Protein AF-A0A9J5YPT5-F1 (afdb_monomer_lite)

Structure (mmCIF, N/CA/C/O backbone):
data_AF-A0A9J5YPT5-F1
#
_entry.id   AF-A0A9J5YPT5-F1
#
loop_
_atom_site.group_PDB
_atom_site.id
_atom_site.type_symbol
_atom_site.label_atom_id
_atom_site.label_alt_id
_atom_site.label_comp_id
_atom_site.label_asym_id
_atom_site.label_entity_id
_atom_site.label_seq_id
_atom_site.pdbx_PDB_ins_code
_atom_site.Cartn_x
_atom_site.Cartn_y
_atom_site.Cartn_z
_atom_site.occupancy
_atom_site.B_iso_or_equiv
_atom_site.auth_seq_id
_atom_site.auth_comp_id
_atom_site.auth_asym_id
_atom_site.auth_atom_id
_atom_site.pdbx_PDB_model_num
ATOM 1 N N . MET A 1 1 ? 37.598 -25.833 15.823 1.00 46.09 1 MET A N 1
ATOM 2 C CA . MET A 1 1 ? 36.493 -25.562 14.871 1.00 46.09 1 MET A CA 1
ATOM 3 C C . MET A 1 1 ? 36.563 -24.100 14.456 1.00 46.09 1 MET A C 1
ATOM 5 O O . MET A 1 1 ? 35.708 -23.293 14.786 1.00 46.09 1 MET A O 1
ATOM 9 N N . SER A 1 2 ? 37.663 -23.775 13.790 1.00 37.16 2 SER A N 1
ATOM 10 C CA . SER A 1 2 ? 38.078 -22.453 13.338 1.00 37.16 2 SER A CA 1
ATOM 11 C C . SER A 1 2 ? 39.085 -22.732 12.228 1.00 37.16 2 SER A C 1
ATOM 13 O O . SER A 1 2 ? 39.987 -23.523 12.481 1.00 37.16 2 SER A O 1
ATOM 15 N N . GLU A 1 3 ? 38.866 -22.139 11.050 1.00 35.81 3 GLU A N 1
ATOM 16 C CA . GLU A 1 3 ? 39.716 -22.096 9.834 1.00 35.81 3 GLU A CA 1
ATOM 17 C C . GLU A 1 3 ? 38.976 -22.502 8.548 1.00 35.81 3 GLU A C 1
ATOM 19 O O . GLU A 1 3 ? 39.290 -23.494 7.903 1.00 35.81 3 GLU A O 1
ATOM 24 N N . ALA A 1 4 ? 38.000 -21.685 8.135 1.00 39.72 4 ALA A N 1
ATOM 25 C CA . ALA A 1 4 ? 37.526 -21.683 6.743 1.00 39.72 4 ALA A CA 1
ATOM 26 C C . ALA A 1 4 ? 37.058 -20.301 6.231 1.00 39.72 4 ALA A C 1
ATOM 28 O O . ALA A 1 4 ? 36.388 -20.229 5.208 1.00 39.72 4 ALA A O 1
ATOM 29 N N . ILE A 1 5 ? 37.386 -19.190 6.911 1.00 41.16 5 ILE A N 1
ATOM 30 C CA . ILE A 1 5 ? 36.904 -17.840 6.525 1.00 41.16 5 ILE A CA 1
ATOM 31 C C . ILE A 1 5 ? 38.032 -16.878 6.094 1.00 41.16 5 ILE A C 1
ATOM 33 O O . ILE A 1 5 ? 37.768 -15.812 5.548 1.00 41.16 5 ILE A O 1
ATOM 37 N N . ILE A 1 6 ? 39.307 -17.263 6.184 1.00 38.28 6 ILE A N 1
ATOM 38 C CA . ILE A 1 6 ? 40.419 -16.405 5.734 1.00 38.28 6 ILE A CA 1
ATOM 39 C C . ILE A 1 6 ? 40.911 -16.867 4.353 1.00 38.28 6 ILE A C 1
ATOM 41 O O . ILE A 1 6 ? 41.981 -17.449 4.228 1.00 38.28 6 ILE A O 1
ATOM 45 N N . SER A 1 7 ? 40.111 -16.655 3.301 1.00 36.53 7 SER A N 1
ATOM 46 C CA . SER A 1 7 ? 40.628 -16.694 1.915 1.00 36.53 7 SER A CA 1
ATOM 47 C C . SER A 1 7 ? 39.748 -16.003 0.860 1.00 36.53 7 SER A C 1
ATOM 49 O O . SER A 1 7 ? 39.709 -16.415 -0.294 1.00 36.53 7 SER A O 1
ATOM 51 N N . VAL A 1 8 ? 39.027 -14.935 1.224 1.00 41.75 8 VAL A N 1
ATOM 52 C CA . VAL A 1 8 ? 38.316 -14.086 0.233 1.00 41.75 8 VAL A CA 1
ATOM 53 C C . VAL A 1 8 ? 38.606 -12.584 0.415 1.00 41.75 8 VAL A C 1
ATOM 55 O O . VAL A 1 8 ? 38.275 -11.772 -0.440 1.00 41.75 8 VAL A O 1
ATOM 58 N N . ALA A 1 9 ? 39.319 -12.180 1.470 1.00 36.31 9 ALA A N 1
ATOM 59 C CA . ALA A 1 9 ? 39.506 -10.767 1.817 1.00 36.31 9 ALA A CA 1
ATOM 60 C C . ALA A 1 9 ? 40.836 -10.131 1.346 1.00 36.31 9 ALA A C 1
ATOM 62 O O . ALA A 1 9 ? 41.298 -9.172 1.956 1.00 36.31 9 ALA A O 1
ATOM 63 N N . GLN A 1 10 ? 41.465 -10.619 0.269 1.00 39.41 10 GLN A N 1
ATOM 64 C CA . GLN A 1 10 ? 42.745 -10.068 -0.221 1.00 39.41 10 GLN A CA 1
ATOM 65 C C . GLN A 1 10 ? 42.822 -9.850 -1.746 1.00 39.41 10 GLN A C 1
ATOM 67 O O . GLN A 1 10 ? 43.866 -10.073 -2.346 1.00 39.41 10 GLN A O 1
ATOM 72 N N . ILE A 1 11 ? 41.748 -9.373 -2.399 1.00 38.47 11 ILE A N 1
ATOM 73 C CA . ILE A 1 11 ? 41.816 -8.914 -3.814 1.00 38.47 11 ILE A CA 1
ATOM 74 C C . ILE A 1 11 ? 41.104 -7.561 -4.049 1.00 38.47 11 ILE A C 1
ATOM 76 O O . ILE A 1 11 ? 40.702 -7.244 -5.158 1.00 38.47 11 ILE A O 1
ATOM 80 N N . PHE A 1 12 ? 40.975 -6.689 -3.045 1.00 40.19 12 PHE A N 1
ATOM 81 C CA . PHE A 1 12 ? 40.569 -5.294 -3.302 1.00 40.19 12 PHE A CA 1
ATOM 82 C C . PHE A 1 12 ? 41.349 -4.309 -2.440 1.00 40.19 12 PHE A C 1
ATOM 84 O O . PHE A 1 12 ? 40.815 -3.712 -1.513 1.00 40.19 12 PHE A O 1
ATOM 91 N N . SER A 1 13 ? 42.633 -4.135 -2.746 1.00 37.53 13 SER A N 1
ATOM 92 C CA . SER A 1 13 ? 43.376 -2.912 -2.410 1.00 37.53 13 SER A CA 1
ATOM 93 C C . SER A 1 13 ? 44.669 -2.839 -3.221 1.00 37.53 13 SER A C 1
ATOM 95 O O . SER A 1 13 ? 45.730 -3.189 -2.720 1.00 37.53 13 SER A O 1
ATOM 97 N N . ASN A 1 14 ? 44.593 -2.384 -4.476 1.00 32.59 14 ASN A N 1
ATOM 98 C CA . ASN A 1 14 ? 45.660 -1.553 -5.049 1.00 32.59 14 ASN A CA 1
ATOM 99 C C . ASN A 1 14 ? 45.161 -0.770 -6.291 1.00 32.59 14 ASN A C 1
ATOM 101 O O . ASN A 1 14 ? 44.692 -1.404 -7.239 1.00 32.59 14 ASN A O 1
ATOM 105 N N . PRO A 1 15 ? 45.243 0.578 -6.322 1.00 44.38 15 PRO A N 1
ATOM 106 C CA . PRO A 1 15 ? 44.651 1.422 -7.356 1.00 44.38 15 PRO A CA 1
ATOM 107 C C . PRO A 1 15 ? 45.688 1.876 -8.398 1.00 44.38 15 PRO A C 1
ATOM 109 O O . PRO A 1 15 ? 46.059 3.047 -8.445 1.00 44.38 15 PRO A O 1
ATOM 112 N N . GLN A 1 16 ? 46.149 0.958 -9.251 1.00 39.72 16 GLN A N 1
ATOM 113 C CA . GLN A 1 16 ? 46.939 1.271 -10.454 1.00 39.72 16 GLN A CA 1
ATOM 114 C C . GLN A 1 16 ? 46.685 0.211 -11.543 1.00 39.72 16 GLN A C 1
ATOM 116 O O . GLN A 1 16 ? 47.410 -0.772 -11.650 1.00 39.72 16 GLN A O 1
ATOM 121 N N . SER A 1 17 ? 45.620 0.369 -12.330 1.00 34.97 17 SER A N 1
ATOM 122 C CA . SER A 1 17 ? 45.511 -0.181 -13.698 1.00 34.97 17 SER A CA 1
ATOM 123 C C . SER A 1 17 ? 44.254 0.355 -14.383 1.00 34.97 17 SER A C 1
ATOM 125 O O . SER A 1 17 ? 43.275 -0.335 -14.656 1.00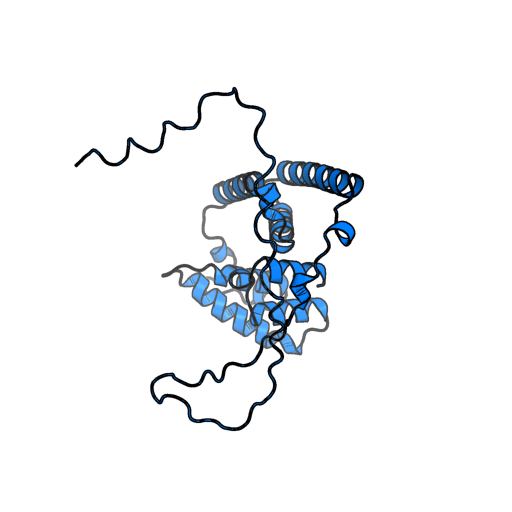 34.97 17 SER A O 1
ATOM 127 N N . THR A 1 18 ? 44.300 1.643 -14.704 1.00 44.84 18 THR A N 1
ATOM 128 C CA . THR A 1 18 ? 43.635 2.132 -15.910 1.00 44.84 18 THR A CA 1
ATOM 129 C C . THR A 1 18 ? 44.273 1.405 -17.098 1.00 44.84 18 THR A C 1
ATOM 131 O O . THR A 1 18 ? 45.493 1.276 -17.141 1.00 44.84 18 THR A O 1
ATOM 134 N N . ILE A 1 19 ? 43.453 1.005 -18.076 1.00 43.88 19 ILE A N 1
ATOM 135 C CA . ILE A 1 19 ? 43.814 0.328 -19.338 1.00 43.88 19 ILE A CA 1
ATOM 136 C C . ILE A 1 19 ? 43.903 -1.205 -19.213 1.00 43.88 19 ILE A C 1
ATOM 138 O O . ILE A 1 19 ? 44.936 -1.758 -18.875 1.00 43.88 19 ILE A O 1
ATOM 142 N N . ILE A 1 20 ? 42.802 -1.892 -19.539 1.00 36.25 20 ILE A N 1
ATOM 143 C CA . ILE A 1 20 ? 42.663 -2.920 -20.598 1.00 36.25 20 ILE A CA 1
ATOM 144 C C . ILE A 1 20 ? 41.212 -3.422 -20.505 1.00 36.25 20 ILE A C 1
ATOM 146 O O . ILE A 1 20 ? 40.870 -4.383 -19.831 1.00 36.25 20 ILE A O 1
ATOM 150 N N . GLY A 1 21 ? 40.322 -2.685 -21.164 1.00 34.00 21 GLY A N 1
ATOM 151 C CA . GLY A 1 21 ? 38.897 -2.996 -21.278 1.00 34.00 21 GLY A CA 1
ATOM 152 C C . GLY A 1 21 ? 38.425 -2.778 -22.708 1.00 34.00 21 GLY A C 1
ATOM 153 O O . GLY A 1 21 ? 37.413 -2.130 -22.947 1.00 34.00 21 GLY A O 1
ATOM 154 N N . ARG A 1 22 ? 39.210 -3.230 -23.690 1.00 37.31 22 ARG A N 1
ATOM 155 C CA . ARG A 1 22 ? 38.781 -3.327 -25.087 1.00 37.31 22 ARG A CA 1
ATOM 156 C C . ARG A 1 22 ? 39.388 -4.578 -25.705 1.00 37.31 22 ARG A C 1
ATOM 158 O O . ARG A 1 22 ? 40.596 -4.760 -25.650 1.00 37.31 22 ARG A O 1
ATOM 165 N N . ARG A 1 23 ? 38.522 -5.318 -26.402 1.00 35.28 23 ARG A N 1
ATOM 166 C CA . ARG A 1 23 ? 38.795 -6.427 -27.331 1.00 35.28 23 ARG A CA 1
ATOM 167 C C . ARG A 1 23 ? 38.982 -7.802 -26.693 1.00 35.28 23 ARG A C 1
ATOM 169 O O . ARG A 1 23 ? 40.100 -8.255 -26.555 1.00 35.28 23 ARG A O 1
ATOM 176 N N . TYR A 1 24 ? 37.864 -8.502 -26.509 1.00 31.05 24 TYR A N 1
ATOM 177 C CA . TYR A 1 24 ? 37.676 -9.833 -27.104 1.00 31.05 24 TYR A CA 1
ATOM 178 C C . TYR A 1 24 ? 36.205 -10.004 -27.518 1.00 31.05 24 TYR A C 1
ATOM 180 O O . TYR A 1 24 ? 35.423 -10.687 -26.876 1.00 31.05 24 TYR A O 1
ATOM 188 N N . TYR A 1 25 ? 35.831 -9.347 -28.619 1.00 35.94 25 TYR A N 1
ATOM 189 C CA . TYR A 1 25 ? 34.677 -9.726 -29.445 1.00 35.94 25 TYR A CA 1
ATOM 190 C C . TYR A 1 25 ? 35.120 -9.757 -30.909 1.00 35.94 25 TYR A C 1
ATOM 192 O O . TYR A 1 25 ? 34.636 -8.995 -31.740 1.00 35.94 25 TYR A O 1
ATOM 200 N N . GLN A 1 26 ? 36.107 -10.593 -31.226 1.00 42.25 26 GLN A N 1
ATOM 201 C CA . GLN A 1 26 ? 36.477 -10.895 -32.610 1.00 42.25 26 GLN A CA 1
ATOM 202 C C . GLN A 1 26 ? 36.923 -12.353 -32.732 1.00 42.25 26 GLN A C 1
ATOM 204 O O . GLN A 1 26 ? 38.092 -12.624 -32.960 1.00 42.25 26 GLN A O 1
ATOM 209 N N . SER A 1 27 ? 35.979 -13.286 -32.588 1.00 39.69 27 SER A N 1
ATOM 210 C CA . SER A 1 27 ? 36.123 -14.659 -33.106 1.00 39.69 27 SER A CA 1
ATOM 211 C C . SER A 1 27 ? 34.823 -15.470 -33.000 1.00 39.69 27 SER A C 1
ATOM 213 O O . SER A 1 27 ? 34.822 -16.593 -32.524 1.00 39.69 27 SER A O 1
ATOM 215 N N . LEU A 1 28 ? 33.703 -14.929 -33.490 1.00 36.91 28 LEU A N 1
ATOM 216 C CA . LEU A 1 28 ? 32.523 -15.726 -33.869 1.00 36.91 28 LEU A CA 1
ATOM 217 C C . LEU A 1 28 ? 31.948 -15.191 -35.192 1.00 36.91 28 LEU A C 1
ATOM 219 O O . LEU A 1 28 ? 30.795 -14.782 -35.300 1.00 36.91 28 LEU A O 1
ATOM 223 N N . ARG A 1 29 ? 32.796 -15.147 -36.226 1.00 43.72 29 ARG A N 1
ATOM 224 C CA . ARG A 1 29 ? 32.336 -15.172 -37.619 1.00 43.72 29 ARG A CA 1
ATOM 225 C C . ARG A 1 29 ? 32.485 -16.607 -38.104 1.00 43.72 29 ARG A C 1
ATOM 227 O O . ARG A 1 29 ? 33.573 -17.157 -38.001 1.00 43.72 29 ARG A O 1
ATOM 234 N N . LEU A 1 30 ? 31.389 -17.128 -38.659 1.00 36.84 30 LEU A N 1
ATOM 235 C CA . LEU A 1 30 ? 31.160 -18.473 -39.208 1.00 36.84 30 LEU A CA 1
ATOM 236 C C . LEU A 1 30 ? 30.422 -19.454 -38.288 1.00 36.84 30 LEU A C 1
ATOM 238 O O . LEU A 1 30 ? 30.812 -20.607 -38.163 1.00 36.84 30 LEU A O 1
ATOM 242 N N . TRP A 1 31 ? 29.273 -19.039 -37.754 1.00 28.81 31 TRP A N 1
ATOM 243 C CA . TRP A 1 31 ? 28.144 -19.963 -37.627 1.00 28.81 31 TRP A CA 1
ATOM 244 C C . TRP A 1 31 ? 27.105 -19.627 -38.703 1.00 28.81 31 TRP A C 1
ATOM 246 O O . TRP A 1 31 ? 26.727 -18.456 -38.830 1.00 28.81 31 TRP A O 1
ATOM 256 N N . PRO A 1 32 ? 26.663 -20.600 -39.522 1.00 35.44 32 PRO A N 1
ATOM 257 C CA . PRO A 1 32 ? 25.565 -20.383 -40.451 1.00 35.44 32 PRO A CA 1
ATOM 258 C C . PRO A 1 32 ? 24.333 -19.936 -39.666 1.00 35.44 32 PRO A C 1
ATOM 260 O O . PRO A 1 32 ? 24.035 -20.472 -38.601 1.00 35.44 32 PRO A O 1
ATOM 263 N N . LYS A 1 33 ? 23.609 -18.948 -40.196 1.00 38.12 33 LYS A N 1
ATOM 264 C CA . LYS A 1 33 ? 22.314 -18.514 -39.669 1.00 38.12 33 LYS A CA 1
ATOM 265 C C . LYS A 1 33 ? 21.339 -19.696 -39.702 1.00 38.12 33 LYS A C 1
ATOM 267 O O . LYS A 1 33 ? 20.659 -19.904 -40.705 1.00 38.12 33 LYS A O 1
ATOM 272 N N . PHE A 1 34 ? 21.250 -20.461 -38.619 1.00 32.34 34 PHE A N 1
ATOM 273 C CA . PHE A 1 34 ? 20.216 -21.475 -38.459 1.00 32.34 34 PHE A CA 1
ATOM 274 C C . PHE A 1 34 ? 18.890 -20.779 -38.158 1.00 32.34 34 PHE A C 1
ATOM 276 O O . PHE A 1 34 ? 18.484 -20.578 -37.020 1.00 32.34 34 PHE A O 1
ATOM 283 N N . ARG A 1 35 ? 18.207 -20.379 -39.231 1.00 38.66 35 ARG A N 1
ATOM 284 C CA . ARG A 1 35 ? 16.787 -20.046 -39.210 1.00 38.66 35 ARG A CA 1
ATOM 285 C C . ARG A 1 35 ? 16.027 -21.361 -39.037 1.00 38.66 35 ARG A C 1
ATOM 287 O O . ARG A 1 35 ? 15.830 -22.084 -40.012 1.00 38.66 35 ARG A O 1
ATOM 294 N N . PHE A 1 36 ? 15.588 -21.670 -37.821 1.00 35.53 36 PHE A N 1
ATOM 295 C CA . PHE A 1 36 ? 14.694 -22.803 -37.582 1.00 35.53 36 PHE A CA 1
ATOM 296 C C . PHE A 1 36 ? 13.287 -22.445 -38.094 1.00 35.53 36 PHE A C 1
ATOM 298 O O . PHE A 1 36 ? 12.409 -22.020 -37.349 1.00 35.53 36 PHE A O 1
ATOM 305 N N . ARG A 1 37 ? 13.052 -22.579 -39.407 1.00 34.50 37 ARG A N 1
ATOM 306 C CA . ARG A 1 37 ? 11.680 -22.720 -39.912 1.00 34.50 37 ARG A CA 1
ATOM 307 C C . ARG A 1 37 ? 11.191 -24.088 -39.443 1.00 34.50 37 ARG A C 1
ATOM 309 O O . ARG A 1 37 ? 11.619 -25.098 -39.996 1.00 34.50 37 ARG A O 1
ATOM 316 N N . ARG A 1 38 ? 10.276 -24.131 -38.469 1.00 36.25 38 ARG A N 1
ATOM 317 C CA . ARG A 1 38 ? 9.444 -25.320 -38.220 1.00 36.25 38 ARG A CA 1
ATOM 318 C C . ARG A 1 38 ? 8.584 -25.559 -39.464 1.00 36.25 38 ARG A C 1
ATOM 320 O O . ARG A 1 38 ? 7.479 -25.044 -39.587 1.00 36.25 38 ARG A O 1
ATOM 327 N N . THR A 1 39 ? 9.123 -26.297 -40.425 1.00 38.44 39 THR A N 1
ATOM 328 C CA . THR A 1 39 ? 8.310 -26.967 -41.435 1.00 38.44 39 THR A CA 1
ATOM 329 C C . THR A 1 39 ? 7.789 -28.242 -40.792 1.00 38.44 39 THR A C 1
ATOM 331 O O . THR A 1 39 ? 8.537 -28.985 -40.161 1.00 38.44 39 THR A O 1
ATOM 334 N N . LYS A 1 40 ? 6.476 -28.456 -40.887 1.00 45.91 40 LYS A N 1
ATOM 335 C CA . LYS A 1 40 ? 5.800 -29.665 -40.418 1.00 45.91 40 LYS A CA 1
ATOM 336 C C . LYS A 1 40 ? 6.228 -30.819 -41.333 1.00 45.91 40 LYS A C 1
ATOM 338 O O . LYS A 1 40 ? 5.529 -31.147 -42.285 1.00 45.91 40 LYS A O 1
ATOM 343 N N . LEU A 1 41 ? 7.421 -31.370 -41.104 1.00 40.69 41 LEU A N 1
ATOM 344 C CA . LEU A 1 41 ? 7.885 -32.575 -41.782 1.00 40.69 41 LEU A CA 1
ATOM 345 C C . LEU A 1 41 ? 7.110 -33.754 -41.202 1.00 40.69 41 LEU A C 1
ATOM 347 O O . LEU A 1 41 ? 7.351 -34.215 -40.090 1.00 40.69 41 LEU A O 1
ATOM 351 N N . ARG A 1 42 ? 6.107 -34.186 -41.962 1.00 43.28 42 ARG A N 1
ATOM 352 C CA . ARG A 1 42 ? 5.374 -35.419 -41.721 1.00 43.28 42 ARG A CA 1
ATOM 353 C C . ARG A 1 42 ? 6.276 -36.595 -42.107 1.00 43.28 42 ARG A C 1
ATOM 355 O O . ARG A 1 42 ? 6.621 -36.738 -43.273 1.00 43.28 42 ARG A O 1
ATOM 362 N N . ASN A 1 43 ? 6.545 -37.428 -41.105 1.00 48.69 43 ASN A N 1
ATOM 363 C CA . ASN A 1 43 ? 7.003 -38.819 -41.142 1.00 48.69 43 ASN A CA 1
ATOM 364 C C . ASN A 1 43 ? 8.431 -39.099 -41.640 1.00 48.69 43 ASN A C 1
ATOM 366 O O . ASN A 1 43 ? 8.664 -39.225 -42.836 1.00 48.69 43 ASN A O 1
ATOM 370 N N . GLN A 1 44 ? 9.321 -39.394 -40.688 1.00 45.34 44 GLN A N 1
ATOM 371 C CA . GLN A 1 44 ? 10.278 -40.508 -40.756 1.00 45.34 44 GLN A CA 1
ATOM 372 C C . GLN A 1 44 ? 10.625 -40.955 -39.322 1.00 45.34 44 GLN A C 1
ATOM 374 O O . GLN A 1 44 ? 10.621 -40.138 -38.406 1.00 45.34 44 GLN A O 1
ATOM 379 N N . ALA A 1 45 ? 10.788 -42.270 -39.141 1.00 55.53 45 ALA A N 1
ATOM 380 C CA . ALA A 1 45 ? 10.755 -43.014 -37.878 1.00 55.53 45 ALA A CA 1
ATOM 381 C C . ALA A 1 45 ? 11.589 -42.396 -36.737 1.00 55.53 45 ALA A C 1
ATOM 383 O O . ALA A 1 45 ? 12.775 -42.123 -36.900 1.00 55.53 45 ALA A O 1
ATOM 384 N N . MET A 1 46 ? 10.947 -42.204 -35.582 1.00 51.59 46 MET A N 1
ATOM 385 C CA . MET A 1 46 ? 11.509 -41.578 -34.385 1.00 51.59 46 MET A CA 1
ATOM 386 C C . MET A 1 46 ? 11.927 -42.673 -33.388 1.00 51.59 46 MET A C 1
ATOM 388 O O . MET A 1 46 ? 11.155 -43.596 -33.133 1.00 51.59 46 MET A O 1
ATOM 392 N N . ASP A 1 47 ? 13.153 -42.581 -32.869 1.00 57.81 47 ASP A N 1
ATOM 393 C CA . ASP A 1 47 ? 13.693 -43.413 -31.783 1.00 57.81 47 ASP 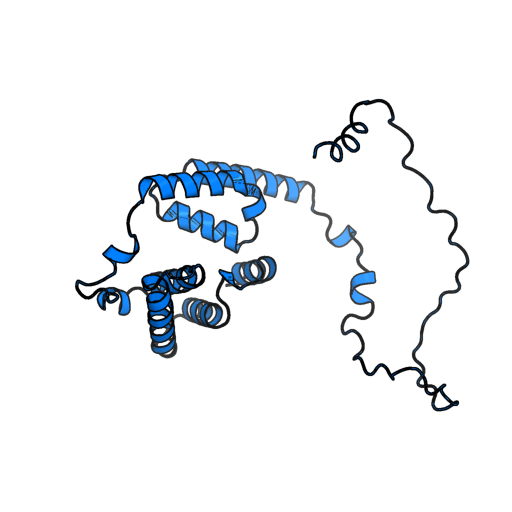A CA 1
ATOM 394 C C . ASP A 1 47 ? 12.732 -43.392 -30.566 1.00 57.81 47 ASP A C 1
ATOM 396 O O . ASP A 1 47 ? 12.322 -42.297 -30.165 1.00 57.81 47 ASP A O 1
ATOM 400 N N . PRO A 1 48 ? 12.331 -44.538 -29.970 1.00 58.78 48 PRO A N 1
ATOM 401 C CA . PRO A 1 48 ? 11.267 -44.592 -28.958 1.00 58.78 48 PRO A CA 1
ATOM 402 C C . PRO A 1 48 ? 11.626 -43.973 -27.596 1.00 58.78 48 PRO A C 1
ATOM 404 O O . PRO A 1 48 ? 10.812 -44.028 -26.675 1.00 58.78 48 PRO A O 1
ATOM 407 N N . SER A 1 49 ? 12.836 -43.439 -27.423 1.00 68.06 49 SER A N 1
ATOM 408 C CA . SER A 1 49 ? 13.396 -43.101 -26.108 1.00 68.06 49 SER A CA 1
ATOM 409 C C . SER A 1 49 ? 13.277 -41.626 -25.681 1.00 68.06 49 SER A C 1
ATOM 411 O O . SER A 1 49 ? 13.698 -41.280 -24.576 1.00 68.06 49 SER A O 1
ATOM 413 N N . HIS A 1 50 ? 12.648 -40.751 -26.476 1.00 68.38 50 HIS A N 1
ATOM 414 C CA . HIS A 1 50 ? 12.402 -39.354 -26.088 1.00 68.38 50 HIS A CA 1
ATOM 415 C C . HIS A 1 50 ? 10.907 -39.043 -25.967 1.00 68.38 50 HIS A C 1
ATOM 417 O O . HIS A 1 50 ? 10.153 -39.169 -26.930 1.00 68.38 50 HIS A O 1
ATOM 423 N N . HIS A 1 51 ? 10.481 -38.583 -24.787 1.00 79.88 51 HIS A N 1
ATOM 424 C CA . HIS A 1 51 ? 9.131 -38.059 -24.583 1.00 79.88 51 HIS A CA 1
ATOM 425 C C . HIS A 1 51 ? 8.860 -36.895 -25.550 1.00 79.88 51 HIS A C 1
ATOM 427 O O . HIS A 1 51 ? 9.647 -35.948 -25.624 1.00 79.88 51 HIS A O 1
ATOM 433 N N . LEU A 1 52 ? 7.749 -36.965 -26.292 1.00 83.38 52 LEU A N 1
ATOM 434 C CA . LEU A 1 52 ? 7.299 -35.874 -27.157 1.00 83.38 52 LEU A CA 1
ATOM 435 C C . LEU A 1 52 ? 7.009 -34.627 -26.315 1.00 83.38 52 LEU A C 1
ATOM 437 O O . LEU A 1 52 ? 6.296 -34.679 -25.316 1.00 83.38 52 LEU A O 1
ATOM 441 N N . ALA A 1 53 ? 7.599 -33.507 -26.720 1.00 83.69 53 ALA A N 1
ATOM 442 C CA . ALA A 1 53 ? 7.404 -32.222 -26.073 1.00 83.69 53 ALA A CA 1
ATOM 443 C C . ALA A 1 53 ? 6.196 -31.500 -26.691 1.00 83.69 53 ALA A C 1
ATOM 445 O O . ALA A 1 53 ? 6.326 -30.875 -27.745 1.00 83.69 53 ALA A O 1
ATOM 446 N N . ASP A 1 54 ? 5.053 -31.544 -26.003 1.00 89.12 54 ASP A N 1
ATOM 447 C CA . ASP A 1 54 ? 3.791 -30.900 -26.412 1.00 89.12 54 ASP A CA 1
ATOM 448 C C . ASP A 1 54 ? 3.608 -29.497 -25.799 1.00 89.12 54 ASP A C 1
ATOM 450 O O . ASP A 1 54 ? 2.495 -29.038 -25.547 1.00 89.12 54 ASP A O 1
ATOM 454 N N . PHE A 1 55 ? 4.709 -28.791 -25.531 1.00 89.62 55 PHE A N 1
ATOM 455 C CA . PHE A 1 55 ? 4.647 -27.437 -24.984 1.00 89.62 55 PHE A CA 1
ATOM 456 C C . PHE A 1 55 ? 4.160 -26.433 -26.030 1.00 89.62 55 PHE A C 1
ATOM 458 O O . PHE A 1 55 ? 4.614 -26.435 -27.182 1.00 89.62 55 PHE A O 1
ATOM 465 N N . GLU A 1 56 ? 3.283 -25.525 -25.602 1.00 90.31 56 GLU A N 1
ATOM 466 C CA . GLU A 1 56 ? 2.851 -24.412 -26.437 1.00 90.31 56 GLU A CA 1
ATOM 467 C C . GLU A 1 56 ? 4.042 -23.525 -26.844 1.00 90.31 56 GLU A C 1
ATOM 469 O O . GLU A 1 56 ? 4.977 -23.316 -26.061 1.00 90.31 56 GLU A O 1
ATOM 474 N N . PRO A 1 57 ? 4.046 -23.001 -28.083 1.00 90.56 57 PRO A N 1
ATOM 475 C CA . PRO A 1 57 ? 5.069 -22.059 -28.512 1.00 90.56 57 PRO A CA 1
ATOM 476 C C . PRO A 1 57 ? 4.999 -20.763 -27.692 1.00 90.56 57 PRO A C 1
ATOM 478 O O . PRO A 1 57 ? 3.952 -20.385 -27.171 1.00 90.56 57 PRO A O 1
ATOM 481 N N . THR A 1 58 ? 6.118 -20.041 -27.606 1.00 90.75 58 THR A N 1
ATOM 482 C CA . THR A 1 58 ? 6.168 -18.784 -26.855 1.00 90.75 58 THR A CA 1
ATOM 483 C C . THR A 1 58 ? 5.276 -17.724 -27.508 1.00 90.75 58 THR A C 1
ATOM 485 O O . THR A 1 58 ? 5.380 -17.462 -28.705 1.00 90.75 58 THR A O 1
ATOM 488 N N . PHE A 1 59 ? 4.438 -17.058 -26.707 1.00 91.62 59 PHE A N 1
ATOM 489 C CA . PHE A 1 59 ? 3.628 -15.923 -27.169 1.00 91.62 59 PHE A CA 1
ATOM 490 C C . PHE A 1 59 ? 4.492 -14.769 -27.713 1.00 91.62 59 PHE A C 1
ATOM 492 O O . PHE A 1 59 ? 4.085 -14.030 -28.603 1.00 91.62 59 PHE A O 1
ATOM 499 N N . TRP A 1 60 ? 5.707 -14.624 -27.184 1.00 89.50 60 TRP A N 1
ATOM 500 C CA . TRP A 1 60 ? 6.566 -13.466 -27.419 1.00 89.50 60 TRP A CA 1
ATOM 501 C C . TRP A 1 60 ? 7.409 -13.536 -28.696 1.00 89.50 60 TRP A C 1
ATOM 503 O O . TRP A 1 60 ? 7.873 -12.493 -29.154 1.00 89.50 60 TRP A O 1
ATOM 513 N N . GLY A 1 61 ? 7.627 -14.724 -29.275 1.00 87.75 61 GLY A N 1
ATOM 514 C CA . GLY A 1 61 ? 8.525 -14.895 -30.423 1.00 87.75 61 GLY A CA 1
ATOM 515 C C . GLY A 1 61 ? 9.866 -14.173 -30.224 1.00 87.75 61 GLY A C 1
ATOM 516 O O . GLY A 1 61 ? 10.507 -14.329 -29.186 1.00 87.75 61 GLY A O 1
ATOM 517 N N . ASP A 1 62 ? 10.235 -13.324 -31.186 1.00 88.56 62 ASP A N 1
ATOM 518 C CA . ASP A 1 62 ? 11.464 -12.516 -31.157 1.00 88.56 62 ASP A CA 1
ATOM 519 C C . ASP A 1 62 ? 11.233 -11.068 -30.670 1.00 88.56 62 ASP A C 1
ATOM 521 O O . ASP A 1 62 ? 12.124 -10.228 -30.789 1.00 88.56 62 ASP A O 1
ATOM 525 N N . HIS A 1 63 ? 10.050 -10.742 -30.131 1.00 84.25 63 HIS A N 1
ATOM 526 C CA . HIS A 1 63 ? 9.639 -9.363 -29.825 1.00 84.25 63 HIS A CA 1
ATOM 527 C C . HIS A 1 63 ? 10.633 -8.609 -28.924 1.00 84.25 63 HIS A C 1
ATOM 529 O O . HIS A 1 63 ? 10.932 -7.442 -29.164 1.00 84.25 63 HIS A O 1
ATOM 535 N N . PHE A 1 64 ? 11.193 -9.278 -27.914 1.00 85.38 64 PHE A N 1
ATOM 536 C CA . PHE A 1 64 ? 12.159 -8.664 -26.995 1.00 85.38 64 PHE A CA 1
ATOM 537 C C . PHE A 1 64 ? 13.598 -8.622 -27.534 1.00 85.38 64 PHE A C 1
ATOM 539 O O . PHE A 1 64 ? 14.454 -7.981 -26.929 1.00 85.38 64 PHE A O 1
ATOM 546 N N . LEU A 1 65 ? 13.889 -9.278 -28.665 1.00 85.12 65 LEU A N 1
ATOM 547 C CA . LEU A 1 65 ? 15.235 -9.310 -29.249 1.00 85.12 65 LEU A CA 1
ATOM 548 C C . LEU A 1 65 ? 15.560 -8.049 -30.063 1.00 85.12 65 LEU A C 1
ATOM 550 O O . LEU A 1 65 ? 16.731 -7.760 -30.295 1.00 85.12 65 LEU A O 1
ATOM 554 N N . SER A 1 66 ? 14.548 -7.286 -30.486 1.00 80.88 66 SER A N 1
ATOM 555 C CA . SER A 1 66 ? 14.713 -6.059 -31.278 1.00 80.88 66 SER A CA 1
ATOM 556 C C . SER A 1 66 ? 14.804 -4.780 -30.438 1.00 80.88 66 SER A C 1
ATOM 558 O O . SER A 1 66 ? 14.563 -3.694 -30.962 1.00 80.88 66 SER A O 1
ATOM 560 N N . TYR A 1 67 ? 15.119 -4.875 -29.143 1.00 75.75 67 TYR A N 1
ATOM 561 C CA . TYR A 1 67 ? 15.244 -3.697 -28.284 1.00 75.75 67 TYR A CA 1
ATOM 562 C C . TYR A 1 67 ? 16.442 -2.829 -28.701 1.00 75.75 67 TYR A C 1
ATOM 564 O O . TYR A 1 67 ? 17.599 -3.231 -28.564 1.00 75.75 67 TYR A O 1
ATOM 572 N N . THR A 1 68 ? 16.166 -1.618 -29.188 1.00 68.75 68 THR A N 1
ATOM 573 C CA . THR A 1 68 ? 17.172 -0.585 -29.459 1.00 68.75 68 THR A CA 1
ATOM 574 C C . THR A 1 68 ? 17.099 0.491 -28.369 1.00 68.75 68 THR A C 1
ATOM 576 O O . THR A 1 68 ? 16.108 1.224 -28.333 1.00 68.75 68 THR A O 1
ATOM 579 N N . PRO A 1 69 ? 18.125 0.634 -27.506 1.00 67.38 69 PRO A N 1
ATOM 580 C CA . PRO A 1 69 ? 18.107 1.548 -26.357 1.00 67.38 69 PRO A CA 1
ATOM 581 C C . PRO A 1 69 ? 17.797 3.013 -26.695 1.00 67.38 69 PRO A C 1
ATOM 583 O O . PRO A 1 69 ? 17.229 3.722 -25.873 1.00 67.38 69 PRO A O 1
ATOM 586 N N . GLN A 1 70 ? 18.116 3.441 -27.919 1.00 58.97 70 GLN A N 1
ATOM 587 C CA . GLN A 1 70 ? 18.045 4.828 -28.394 1.00 58.97 70 GLN A CA 1
ATOM 588 C C . GLN A 1 70 ? 16.644 5.463 -28.332 1.00 58.97 70 GLN A C 1
ATOM 590 O O . GLN A 1 70 ? 16.542 6.682 -28.373 1.00 58.97 70 GLN A O 1
ATOM 595 N N . GLN A 1 71 ? 15.566 4.673 -28.238 1.00 56.31 71 GLN A N 1
ATOM 596 C CA . GLN A 1 71 ? 14.190 5.189 -28.119 1.00 56.31 71 GLN A CA 1
ATOM 597 C C . GLN A 1 71 ?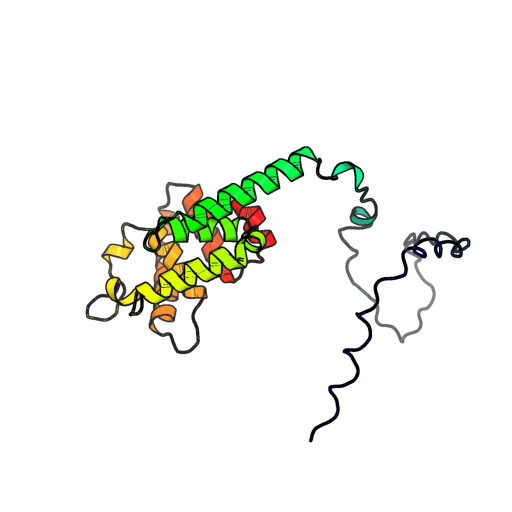 13.750 5.444 -26.664 1.00 56.31 71 GLN A C 1
ATOM 599 O O . GLN A 1 71 ? 12.679 5.995 -26.436 1.00 56.31 71 GLN A O 1
ATOM 604 N N . THR A 1 72 ? 14.568 5.049 -25.686 1.00 59.00 72 THR A N 1
ATOM 605 C CA . THR A 1 72 ? 14.256 5.061 -24.244 1.00 59.00 72 THR A CA 1
ATOM 606 C C . THR A 1 72 ? 15.428 5.561 -23.393 1.00 59.00 72 THR A C 1
ATOM 608 O O . THR A 1 72 ? 15.428 5.388 -22.174 1.00 59.00 72 THR A O 1
ATOM 611 N N . GLU A 1 73 ? 16.454 6.155 -24.011 1.00 73.50 73 GLU A N 1
ATOM 612 C CA . GLU A 1 73 ? 17.529 6.815 -23.271 1.00 73.50 73 GLU A CA 1
ATOM 613 C C . GLU A 1 73 ? 16.956 8.023 -22.529 1.00 73.50 73 GLU A C 1
ATOM 615 O O . GLU A 1 73 ? 16.485 8.978 -23.140 1.00 73.50 73 GLU A O 1
ATOM 620 N N . ILE A 1 74 ? 16.990 7.946 -21.198 1.00 75.69 74 ILE A N 1
ATOM 621 C CA . ILE A 1 74 ? 16.581 9.028 -20.304 1.00 75.69 74 ILE A CA 1
ATOM 622 C C . ILE A 1 74 ? 17.429 10.254 -20.641 1.00 75.69 74 ILE A C 1
ATOM 624 O O . ILE A 1 74 ? 18.664 10.199 -20.584 1.00 75.69 74 ILE A O 1
ATOM 628 N N . SER A 1 75 ? 16.765 11.354 -20.980 1.00 84.31 75 SER A N 1
ATOM 629 C CA . SER A 1 75 ? 17.421 12.624 -21.257 1.00 84.31 75 SER A CA 1
ATOM 630 C C . SER A 1 75 ? 18.202 13.097 -20.032 1.00 84.31 75 SER A C 1
ATOM 632 O O . SER A 1 75 ? 17.822 12.862 -18.881 1.00 84.31 75 SER A O 1
ATOM 634 N N . THR A 1 76 ? 19.289 13.837 -20.258 1.00 83.94 76 THR A N 1
ATOM 635 C CA . THR A 1 76 ? 20.014 14.500 -19.166 1.00 83.94 76 THR A CA 1
ATOM 636 C C . THR A 1 76 ? 19.093 15.412 -18.359 1.00 83.94 76 THR A C 1
ATOM 638 O O . THR A 1 76 ? 19.255 15.504 -17.148 1.00 83.94 76 THR A O 1
ATOM 641 N N . GLN A 1 77 ? 18.109 16.031 -19.017 1.00 88.00 77 GLN A N 1
ATOM 642 C CA . GLN A 1 77 ? 17.109 16.882 -18.377 1.00 88.00 77 GLN A CA 1
ATOM 643 C C . GLN A 1 77 ? 16.189 16.081 -17.445 1.00 88.00 77 GLN A C 1
ATOM 645 O O . GLN A 1 77 ? 16.065 16.418 -16.273 1.00 88.00 77 GLN A O 1
ATOM 650 N N . GLU A 1 78 ? 15.614 14.977 -17.930 1.00 88.00 78 GLU A N 1
ATOM 651 C CA . GLU A 1 78 ? 14.725 14.114 -17.134 1.00 88.00 78 GLU A CA 1
ATOM 652 C C . GLU A 1 78 ? 15.445 13.554 -15.903 1.00 88.00 78 GLU A C 1
ATOM 654 O O . GLU A 1 78 ? 14.873 13.442 -14.820 1.00 88.00 78 GLU A O 1
ATOM 659 N N . LYS A 1 79 ? 16.736 13.235 -16.044 1.00 88.69 79 LYS A N 1
ATOM 660 C CA . LYS A 1 79 ? 17.551 12.777 -14.920 1.00 88.69 79 LYS A CA 1
ATOM 661 C C . LYS A 1 79 ? 17.731 13.862 -13.852 1.00 88.69 79 LYS A C 1
ATOM 663 O O . LYS A 1 79 ? 17.633 13.543 -12.669 1.00 88.69 79 LYS A O 1
ATOM 668 N N . LEU A 1 80 ? 17.987 15.108 -14.260 1.00 91.75 80 LEU A N 1
ATOM 669 C CA . LEU A 1 80 ? 18.121 16.239 -13.335 1.00 91.75 80 LEU A CA 1
ATOM 670 C C . LEU A 1 80 ? 16.816 16.482 -12.574 1.00 91.75 80 LEU A C 1
ATOM 672 O O . LEU A 1 80 ? 16.838 16.559 -11.349 1.00 91.75 80 LEU A O 1
ATOM 676 N N . GLU A 1 81 ? 15.685 16.499 -13.277 1.00 92.44 81 GLU A N 1
ATOM 677 C CA . GLU A 1 81 ? 14.362 16.674 -12.665 1.00 92.44 81 GLU A CA 1
ATOM 678 C C . GLU A 1 81 ? 14.062 15.577 -11.637 1.00 92.44 81 GLU A C 1
ATOM 680 O O . GLU A 1 81 ? 13.630 15.855 -10.518 1.00 92.44 81 GLU A O 1
ATOM 685 N N . VAL A 1 82 ? 14.353 14.316 -11.972 1.00 92.44 82 VAL A N 1
ATOM 686 C CA . VAL A 1 82 ? 14.182 13.194 -11.039 1.00 92.44 82 VAL A CA 1
ATOM 687 C C . VAL A 1 82 ? 15.064 13.354 -9.798 1.00 92.44 82 VAL A C 1
ATOM 689 O O . VAL A 1 82 ? 14.626 13.036 -8.690 1.00 92.44 82 VAL A O 1
ATOM 692 N N . ASP A 1 83 ? 16.298 13.832 -9.947 1.00 92.81 83 ASP A N 1
ATOM 693 C CA . ASP A 1 83 ? 17.199 14.028 -8.812 1.00 92.81 83 ASP A CA 1
ATOM 694 C C . ASP A 1 83 ? 16.763 15.204 -7.918 1.00 92.81 83 ASP A C 1
ATOM 696 O O . ASP A 1 83 ? 16.809 15.074 -6.690 1.00 92.81 83 ASP A O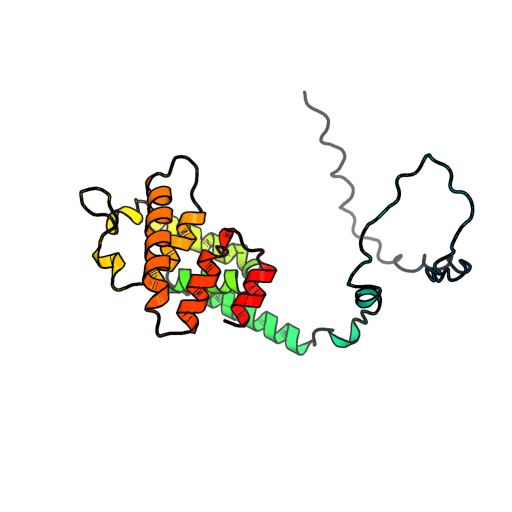 1
ATOM 700 N N . GLU A 1 84 ? 16.236 16.290 -8.492 1.00 93.94 84 GLU A N 1
ATOM 701 C CA . GLU A 1 84 ? 15.611 17.391 -7.743 1.00 93.94 84 GLU A CA 1
ATOM 702 C C . GLU A 1 84 ? 14.377 16.918 -6.964 1.00 93.94 84 GLU A C 1
ATOM 704 O O . GLU A 1 84 ? 14.260 17.170 -5.759 1.00 93.94 84 GLU A O 1
ATOM 709 N N . LEU A 1 85 ? 13.494 16.148 -7.610 1.00 94.25 85 LEU A N 1
ATOM 710 C CA . LEU A 1 85 ? 12.308 15.580 -6.967 1.00 94.25 85 LEU A CA 1
ATOM 711 C C . LEU A 1 85 ? 12.673 14.654 -5.801 1.00 94.25 85 LEU A C 1
ATOM 713 O O . LEU A 1 85 ? 12.016 14.691 -4.759 1.00 94.25 85 LEU A O 1
ATOM 717 N N . LYS A 1 86 ? 13.752 13.866 -5.917 1.00 94.50 86 LYS A N 1
ATOM 718 C CA . LYS A 1 86 ? 14.248 13.052 -4.792 1.00 94.50 86 LYS A CA 1
ATOM 719 C C . LYS A 1 86 ? 14.698 13.916 -3.617 1.00 94.50 86 LYS A C 1
ATOM 721 O O . LYS A 1 86 ? 14.465 13.540 -2.470 1.00 94.50 86 LYS A O 1
ATOM 726 N N . VAL A 1 87 ? 15.363 15.044 -3.872 1.00 94.62 87 VAL A N 1
ATOM 727 C CA . VAL A 1 87 ? 15.795 15.964 -2.805 1.00 94.62 87 VAL A CA 1
ATOM 728 C C . VAL A 1 87 ? 14.587 16.577 -2.102 1.00 94.62 87 VAL A C 1
ATOM 730 O O . VAL A 1 87 ? 14.544 16.568 -0.870 1.00 94.62 87 VAL A O 1
ATOM 733 N N . ILE A 1 88 ? 13.593 17.039 -2.866 1.00 91.94 88 ILE A N 1
ATOM 734 C CA . ILE A 1 88 ? 12.341 17.575 -2.318 1.00 91.94 88 ILE A CA 1
ATOM 735 C C . ILE A 1 88 ? 11.660 16.518 -1.445 1.00 91.94 88 ILE A C 1
ATOM 737 O O . ILE A 1 88 ? 11.362 16.787 -0.286 1.00 91.94 88 ILE A O 1
ATOM 741 N N . MET A 1 89 ? 11.504 15.294 -1.958 1.00 91.25 89 MET A N 1
ATOM 742 C CA . MET A 1 89 ? 10.822 14.220 -1.236 1.00 91.25 89 MET A CA 1
ATOM 743 C C . MET A 1 89 ? 11.538 13.833 0.067 1.00 91.25 89 MET A C 1
ATOM 745 O O . MET A 1 89 ? 10.890 13.666 1.100 1.00 91.25 89 MET A O 1
ATOM 749 N N . ARG A 1 90 ? 12.878 13.758 0.058 1.00 93.25 90 ARG A N 1
ATOM 750 C CA . ARG A 1 90 ? 13.672 13.539 1.282 1.00 93.25 90 ARG A CA 1
ATOM 751 C C . ARG A 1 90 ? 13.426 14.628 2.317 1.00 93.25 90 ARG A C 1
ATOM 753 O O . ARG A 1 90 ? 13.204 14.326 3.487 1.00 93.25 90 ARG A O 1
ATOM 760 N N . LYS A 1 91 ? 13.435 15.891 1.887 1.00 92.56 91 LYS A N 1
ATOM 761 C CA . LYS A 1 91 ? 13.174 17.029 2.769 1.00 92.56 91 LYS A CA 1
ATOM 762 C C . LYS A 1 91 ? 11.768 16.946 3.373 1.00 92.56 91 LYS A C 1
ATOM 764 O O . LYS A 1 91 ? 11.635 17.036 4.590 1.00 92.56 91 LYS A O 1
ATOM 769 N N . THR A 1 92 ? 10.750 16.674 2.556 1.00 89.31 92 THR A N 1
ATOM 770 C CA . THR A 1 92 ? 9.365 16.515 3.022 1.00 89.31 92 THR A CA 1
ATOM 771 C C . THR A 1 92 ? 9.228 15.379 4.042 1.00 89.31 92 THR A C 1
ATOM 773 O O . THR A 1 92 ? 8.578 15.562 5.072 1.00 89.31 92 THR A O 1
ATOM 776 N N . LEU A 1 93 ? 9.883 14.231 3.825 1.00 88.12 93 LEU A N 1
ATOM 777 C CA . LEU A 1 93 ? 9.882 13.112 4.780 1.00 88.12 93 LEU A CA 1
ATOM 778 C C . LEU A 1 93 ? 10.492 13.489 6.139 1.00 88.12 93 LEU A C 1
ATOM 780 O O . LEU A 1 93 ? 9.993 13.060 7.183 1.00 88.12 93 LEU A O 1
ATOM 784 N N . VAL A 1 94 ? 11.546 14.306 6.149 1.00 86.44 94 VAL A N 1
ATOM 785 C CA . VAL A 1 94 ? 12.191 14.767 7.388 1.00 86.44 94 VAL A CA 1
ATOM 786 C C . VAL A 1 94 ? 11.338 15.814 8.108 1.00 86.44 94 VAL A C 1
ATOM 788 O O . VAL A 1 94 ? 11.166 15.722 9.322 1.00 86.44 94 VAL A O 1
ATOM 791 N N . GLU A 1 95 ? 10.780 16.777 7.371 1.00 86.06 95 GLU A N 1
ATOM 792 C CA . GLU A 1 95 ? 10.009 17.897 7.929 1.00 86.06 95 GLU A CA 1
ATOM 793 C C . GLU A 1 95 ? 8.630 17.484 8.454 1.00 86.06 95 GLU A C 1
ATOM 795 O O . GLU A 1 95 ? 8.128 18.089 9.403 1.00 86.06 95 GLU A O 1
ATOM 800 N N . THR A 1 96 ? 8.019 16.445 7.876 1.00 82.75 96 THR A N 1
ATOM 801 C CA . THR A 1 96 ? 6.686 15.999 8.297 1.00 82.75 96 THR A CA 1
ATOM 802 C C . THR A 1 96 ? 6.713 15.535 9.765 1.00 82.75 96 THR A C 1
ATOM 804 O O . THR A 1 96 ? 7.527 14.662 10.112 1.00 82.75 96 THR A O 1
ATOM 807 N N . PRO A 1 97 ? 5.827 16.061 10.638 1.00 78.75 97 PRO A N 1
ATOM 808 C CA . PRO A 1 97 ? 5.812 15.732 12.060 1.00 78.75 97 PRO A CA 1
ATOM 809 C C . PRO A 1 97 ? 5.680 14.233 12.330 1.00 78.75 97 PRO A C 1
ATOM 811 O O . PRO A 1 97 ? 4.952 13.519 11.642 1.00 78.75 97 PRO A O 1
ATOM 814 N N . LYS A 1 98 ? 6.353 13.760 13.386 1.00 69.50 98 LYS A N 1
ATOM 815 C CA . LYS A 1 98 ? 6.420 12.334 13.753 1.00 69.50 98 LYS A CA 1
ATOM 816 C C . LYS A 1 98 ? 5.050 11.703 14.028 1.00 69.50 98 LYS A C 1
ATOM 818 O O . LYS A 1 98 ? 4.872 10.531 13.741 1.00 69.50 98 LYS A O 1
ATOM 823 N N . SER A 1 99 ? 4.099 12.464 14.566 1.00 66.12 99 SER A N 1
ATOM 824 C CA . SER A 1 99 ? 2.756 11.989 14.929 1.00 66.12 99 SER A CA 1
ATOM 825 C C . SER A 1 99 ? 1.693 12.225 13.852 1.00 66.12 99 SER A C 1
ATOM 827 O O . SER A 1 99 ? 0.526 11.915 14.087 1.00 66.12 99 SER A O 1
ATOM 829 N N . SER A 1 100 ? 2.054 12.795 12.696 1.00 71.00 100 SER A N 1
ATOM 830 C CA . SER A 1 100 ? 1.072 13.095 11.654 1.00 71.00 100 SER A CA 1
ATOM 831 C C . SER A 1 100 ? 0.688 11.825 10.895 1.00 71.00 100 SER A C 1
ATOM 833 O O . SER A 1 100 ? 1.551 11.119 10.366 1.00 71.00 100 SER A O 1
ATOM 835 N N . THR A 1 101 ? -0.613 11.560 10.775 1.00 78.88 101 THR A N 1
ATOM 836 C CA . THR A 1 101 ? -1.157 10.561 9.840 1.00 78.88 101 THR A CA 1
ATOM 837 C C . THR A 1 101 ? -0.720 10.840 8.403 1.00 78.88 101 THR A C 1
ATOM 839 O O . THR A 1 101 ? -0.530 9.906 7.628 1.00 78.88 101 THR A O 1
ATOM 842 N N . GLU A 1 102 ? -0.458 12.103 8.064 1.00 84.62 102 GLU A N 1
ATOM 843 C CA . GLU A 1 102 ? 0.062 12.516 6.758 1.00 84.62 102 GLU A CA 1
ATOM 844 C C . GLU A 1 102 ? 1.420 11.874 6.456 1.00 84.62 102 GLU A C 1
ATOM 846 O O . GLU A 1 102 ? 1.708 11.569 5.302 1.00 84.62 102 GLU A O 1
ATOM 851 N N . LYS A 1 103 ? 2.239 11.599 7.483 1.00 88.06 103 LYS A N 1
ATOM 852 C CA . LYS A 1 103 ? 3.536 10.937 7.303 1.00 88.06 103 LYS A CA 1
ATOM 853 C C . LYS A 1 103 ? 3.373 9.490 6.853 1.00 88.06 103 LYS A C 1
ATOM 855 O O . LYS A 1 103 ? 4.082 9.043 5.956 1.00 88.06 103 LYS A O 1
ATOM 860 N N . LEU A 1 104 ? 2.421 8.774 7.451 1.00 88.94 104 LEU A N 1
ATOM 861 C CA . LEU A 1 104 ? 2.095 7.401 7.065 1.00 88.94 104 LEU A CA 1
ATOM 862 C C . LEU A 1 104 ? 1.479 7.352 5.669 1.00 88.94 104 LEU A C 1
ATOM 864 O O . LEU A 1 104 ? 1.864 6.498 4.877 1.00 88.94 104 LEU A O 1
ATOM 868 N N . VAL A 1 105 ? 0.593 8.300 5.345 1.00 89.88 105 VAL A N 1
ATOM 869 C CA . VAL A 1 105 ? 0.041 8.435 3.990 1.00 89.88 105 VAL A CA 1
ATOM 870 C C . VAL A 1 105 ? 1.165 8.683 2.986 1.00 89.88 105 VAL A C 1
ATOM 872 O O . VAL A 1 105 ? 1.235 7.998 1.972 1.00 89.88 105 VAL A O 1
ATOM 875 N N . LEU A 1 106 ? 2.097 9.594 3.278 1.00 91.94 106 LEU A N 1
ATOM 876 C CA . LEU A 1 106 ? 3.231 9.866 2.397 1.00 91.94 106 LEU A CA 1
ATOM 877 C C . LEU A 1 106 ? 4.087 8.611 2.168 1.00 91.94 106 LEU A C 1
ATOM 879 O O . LEU A 1 106 ? 4.372 8.270 1.021 1.00 91.94 106 LEU A O 1
ATOM 883 N N . ILE A 1 107 ? 4.443 7.884 3.230 1.00 92.44 107 ILE A N 1
ATOM 884 C CA . ILE A 1 107 ? 5.211 6.634 3.118 1.00 92.44 107 ILE A CA 1
ATOM 885 C C . ILE A 1 107 ? 4.448 5.591 2.287 1.00 92.44 107 ILE A C 1
ATOM 887 O O . ILE A 1 107 ? 5.029 5.013 1.366 1.00 92.44 107 ILE A O 1
ATOM 891 N N . ASP A 1 108 ? 3.154 5.396 2.552 1.00 92.12 108 ASP A N 1
ATOM 892 C CA . ASP A 1 108 ? 2.299 4.467 1.803 1.00 92.12 108 ASP A CA 1
ATOM 893 C C . ASP A 1 108 ? 2.245 4.838 0.311 1.00 92.12 108 ASP A C 1
ATOM 895 O O . ASP A 1 108 ? 2.457 3.977 -0.545 1.00 92.12 108 ASP A O 1
ATOM 899 N N . THR A 1 109 ? 2.087 6.124 -0.031 1.00 92.81 109 THR A N 1
ATOM 900 C CA . THR A 1 109 ? 2.095 6.562 -1.439 1.00 92.81 109 THR A CA 1
ATOM 901 C C . THR A 1 109 ? 3.428 6.289 -2.136 1.00 92.81 109 THR A C 1
ATOM 903 O O . THR A 1 109 ? 3.439 5.788 -3.261 1.00 92.81 109 THR A O 1
ATOM 906 N N . ILE A 1 110 ? 4.560 6.551 -1.477 1.00 93.81 110 ILE A N 1
ATOM 907 C CA . ILE A 1 110 ? 5.905 6.317 -2.027 1.00 93.81 110 ILE A CA 1
ATOM 908 C C . ILE A 1 110 ? 6.144 4.816 -2.261 1.00 93.81 110 ILE A C 1
ATOM 910 O O . ILE A 1 110 ? 6.705 4.416 -3.290 1.00 93.81 110 ILE A O 1
ATOM 914 N N . GLN A 1 111 ? 5.698 3.975 -1.324 1.00 93.75 111 GLN A N 1
ATOM 915 C CA . GLN A 1 111 ? 5.775 2.518 -1.442 1.00 93.75 111 GLN A CA 1
ATOM 916 C C . GLN A 1 111 ? 4.892 2.000 -2.577 1.00 93.75 111 GLN A C 1
ATOM 918 O O . GLN A 1 111 ? 5.369 1.232 -3.417 1.00 93.75 111 GLN A O 1
ATOM 923 N N . ARG A 1 112 ? 3.644 2.472 -2.668 1.00 92.19 112 ARG A N 1
ATOM 924 C CA . ARG A 1 112 ? 2.712 2.089 -3.737 1.00 92.19 112 ARG A CA 1
ATOM 925 C C . ARG A 1 112 ? 3.160 2.553 -5.110 1.00 92.19 112 ARG A C 1
ATOM 927 O O . ARG A 1 112 ? 2.974 1.808 -6.058 1.00 92.19 112 ARG A O 1
ATOM 934 N N . LEU A 1 113 ? 3.806 3.713 -5.231 1.00 93.62 113 LEU A N 1
ATOM 935 C CA . LEU A 1 113 ? 4.409 4.172 -6.489 1.00 93.62 113 LEU A CA 1
ATOM 936 C C . LEU A 1 113 ? 5.625 3.330 -6.918 1.00 93.62 113 LEU A C 1
ATOM 938 O O . LEU A 1 113 ? 6.095 3.452 -8.048 1.00 93.62 113 LEU A O 1
ATOM 942 N N . GLY A 1 114 ? 6.145 2.462 -6.045 1.00 92.75 114 GLY A N 1
ATOM 943 C CA . GLY A 1 114 ? 7.282 1.598 -6.353 1.00 92.75 114 GLY A CA 1
ATOM 944 C C . GLY A 1 114 ? 8.614 2.345 -6.432 1.00 92.75 114 GLY A C 1
ATOM 945 O O . GLY A 1 114 ? 9.535 1.866 -7.096 1.00 92.75 114 GLY A O 1
ATOM 946 N N . VAL A 1 115 ? 8.712 3.504 -5.768 1.00 94.62 115 VAL A N 1
ATOM 947 C CA . VAL A 1 115 ? 9.915 4.359 -5.714 1.00 94.62 115 VAL A CA 1
ATOM 948 C C . VAL A 1 115 ? 10.537 4.436 -4.315 1.00 94.62 115 VAL A C 1
ATOM 950 O O . VAL A 1 115 ? 11.529 5.135 -4.124 1.00 94.62 115 VAL A O 1
ATOM 953 N N . ALA A 1 116 ? 9.999 3.687 -3.346 1.00 93.56 116 ALA A N 1
ATOM 954 C CA . ALA A 1 116 ? 10.483 3.653 -1.962 1.00 93.56 116 ALA A CA 1
ATOM 955 C C . ALA A 1 116 ? 11.964 3.294 -1.809 1.00 93.56 116 ALA A C 1
ATOM 957 O O . ALA A 1 116 ? 12.613 3.851 -0.935 1.00 93.56 116 ALA A O 1
ATOM 958 N N . TYR A 1 117 ? 12.519 2.491 -2.720 1.00 93.38 117 TYR A N 1
ATOM 959 C CA . TYR A 1 117 ? 13.933 2.087 -2.716 1.00 93.38 117 TYR A CA 1
ATOM 960 C C . TYR A 1 117 ? 14.935 3.258 -2.815 1.00 93.38 117 TYR A C 1
ATOM 962 O O . TYR A 1 117 ? 16.140 3.072 -2.675 1.00 93.38 117 TYR A O 1
ATOM 970 N N . HIS A 1 118 ? 14.473 4.475 -3.118 1.00 93.88 118 HIS A N 1
ATOM 971 C CA . HIS A 1 118 ? 15.296 5.685 -3.085 1.00 93.88 118 HIS A CA 1
ATOM 972 C C . HIS A 1 118 ? 15.365 6.362 -1.705 1.00 93.88 118 HIS A C 1
ATOM 974 O O . HIS A 1 118 ? 16.138 7.312 -1.553 1.00 93.88 118 HIS A O 1
ATOM 980 N N . PHE A 1 119 ? 14.562 5.900 -0.742 1.00 95.06 119 PHE A N 1
ATOM 981 C CA . PHE A 1 119 ? 14.291 6.555 0.542 1.00 95.06 119 PHE A CA 1
ATOM 982 C C . PHE A 1 119 ? 14.274 5.564 1.724 1.00 95.06 119 PHE A C 1
ATOM 984 O O . PHE A 1 119 ? 13.631 5.832 2.739 1.00 95.06 119 PHE A O 1
ATOM 991 N N . ASP A 1 120 ? 14.919 4.398 1.590 1.00 92.44 120 ASP A N 1
ATOM 992 C CA . ASP A 1 120 ? 14.831 3.307 2.576 1.00 92.44 120 ASP A CA 1
ATOM 993 C C . ASP A 1 120 ? 15.228 3.768 3.991 1.00 92.44 120 ASP A C 1
ATOM 995 O O . ASP A 1 120 ? 14.499 3.512 4.949 1.00 92.44 120 ASP A O 1
ATOM 999 N N . ASN A 1 121 ? 16.316 4.537 4.115 1.00 91.75 121 ASN A N 1
ATOM 1000 C CA . ASN A 1 121 ? 16.796 5.057 5.400 1.00 91.75 121 ASN A CA 1
ATOM 1001 C C . ASN A 1 121 ? 15.786 6.022 6.044 1.00 91.75 121 ASN A C 1
ATOM 1003 O O . ASN A 1 121 ? 15.511 5.949 7.240 1.00 91.75 121 ASN A O 1
ATOM 1007 N N . GLU A 1 122 ? 15.233 6.953 5.262 1.00 91.88 122 GLU A N 1
ATOM 1008 C CA . GLU A 1 122 ? 14.266 7.940 5.742 1.00 91.88 122 GLU A CA 1
ATOM 1009 C C . GLU A 1 122 ? 12.958 7.278 6.187 1.00 91.88 122 GLU A C 1
ATOM 1011 O O . GLU A 1 122 ? 12.364 7.687 7.192 1.00 91.88 122 GLU A O 1
ATOM 1016 N N . ILE A 1 123 ? 12.523 6.248 5.455 1.00 92.19 123 ILE A N 1
ATOM 1017 C CA . ILE A 1 123 ? 11.345 5.448 5.791 1.00 92.19 123 ILE A CA 1
ATOM 1018 C C . ILE A 1 123 ? 11.595 4.668 7.085 1.00 92.19 123 ILE A C 1
ATOM 1020 O O . ILE A 1 123 ? 10.772 4.747 7.996 1.00 92.19 123 ILE A O 1
ATOM 1024 N N . GLU A 1 124 ? 12.731 3.979 7.206 1.00 91.56 124 GLU A N 1
ATOM 1025 C CA . GLU A 1 124 ? 13.089 3.200 8.397 1.00 91.56 124 GLU A CA 1
ATOM 1026 C C . GLU A 1 124 ? 13.139 4.080 9.654 1.00 91.56 124 GLU A C 1
ATOM 1028 O O . GLU A 1 124 ? 12.457 3.797 10.642 1.00 91.56 124 GLU A O 1
ATOM 1033 N N . ILE A 1 125 ? 13.850 5.212 9.588 1.00 89.75 125 ILE A N 1
ATOM 1034 C CA . ILE A 1 125 ? 13.918 6.182 10.690 1.00 89.75 125 ILE A CA 1
ATOM 1035 C C . ILE A 1 125 ? 12.515 6.686 11.047 1.00 89.75 125 ILE A C 1
ATOM 1037 O O . ILE A 1 125 ? 12.184 6.832 12.226 1.00 89.75 125 ILE A O 1
ATOM 1041 N N . SER A 1 126 ? 11.674 6.972 10.052 1.00 87.94 126 SER A N 1
ATOM 1042 C CA . SER A 1 126 ? 10.316 7.470 10.290 1.00 87.94 126 SER A CA 1
ATOM 1043 C C . SER A 1 126 ? 9.436 6.433 10.985 1.00 87.94 126 SER A C 1
ATOM 1045 O O . SER A 1 126 ? 8.767 6.778 11.957 1.00 87.94 126 SER A O 1
ATOM 1047 N N . ILE A 1 127 ? 9.468 5.176 10.535 1.00 87.19 127 ILE A N 1
ATOM 1048 C CA . ILE A 1 127 ? 8.698 4.081 11.139 1.00 87.19 127 ILE A CA 1
ATOM 1049 C C . ILE A 1 127 ? 9.171 3.818 12.572 1.00 87.19 127 ILE A C 1
ATOM 1051 O O . ILE A 1 127 ? 8.330 3.719 13.465 1.00 87.19 127 ILE A O 1
ATOM 1055 N N . GLN A 1 128 ? 10.485 3.789 12.820 1.00 86.38 128 GLN A N 1
ATOM 1056 C CA . GLN A 1 128 ? 11.026 3.584 14.168 1.00 86.38 128 GLN A CA 1
ATOM 1057 C C . GLN A 1 128 ? 10.566 4.685 15.134 1.00 86.38 128 GLN A C 1
ATOM 1059 O O . GLN A 1 128 ? 10.064 4.397 16.217 1.00 86.38 128 GLN A O 1
ATOM 1064 N N . ASN A 1 129 ? 10.643 5.951 14.707 1.00 81.69 129 ASN A N 1
ATOM 1065 C CA . ASN A 1 129 ? 10.163 7.082 15.504 1.00 81.69 129 ASN A CA 1
ATOM 1066 C C . ASN A 1 129 ? 8.666 6.977 15.844 1.00 81.69 129 ASN A C 1
ATOM 1068 O O . ASN A 1 129 ? 8.258 7.369 16.938 1.00 81.69 129 ASN A O 1
ATOM 1072 N N . ILE A 1 130 ? 7.843 6.503 14.903 1.00 81.81 130 ILE A N 1
ATOM 1073 C CA . ILE A 1 130 ? 6.403 6.315 15.124 1.00 81.81 130 ILE A CA 1
ATOM 1074 C C . ILE A 1 130 ? 6.181 5.185 16.129 1.00 81.81 130 ILE A C 1
ATOM 1076 O O . ILE A 1 130 ? 5.429 5.363 17.089 1.00 81.81 130 ILE A O 1
ATOM 1080 N N . PHE A 1 131 ? 6.873 4.060 15.949 1.00 79.06 131 PHE A N 1
ATOM 1081 C CA . PHE A 1 131 ? 6.752 2.892 16.814 1.00 79.06 131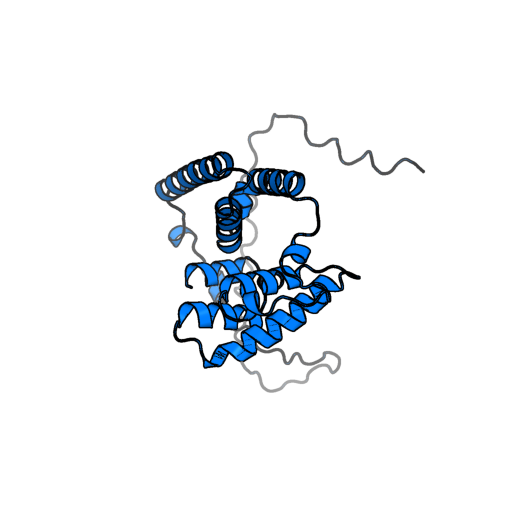 PHE A CA 1
ATOM 1082 C C . PHE A 1 131 ? 7.115 3.207 18.269 1.00 79.06 131 PHE A C 1
ATOM 1084 O O . PHE A 1 131 ? 6.328 2.914 19.171 1.00 79.06 131 PHE A O 1
ATOM 1091 N N . ASP A 1 132 ? 8.236 3.899 18.491 1.00 75.06 132 ASP A N 1
ATOM 1092 C CA . ASP A 1 132 ? 8.697 4.290 19.830 1.00 75.06 132 ASP A CA 1
ATOM 1093 C C . ASP A 1 132 ? 7.677 5.181 20.565 1.00 75.06 132 ASP A C 1
ATOM 1095 O O . ASP A 1 132 ? 7.620 5.188 21.794 1.00 75.06 132 ASP A O 1
ATOM 1099 N N . SER A 1 133 ? 6.834 5.911 19.823 1.00 68.56 133 SER A N 1
ATOM 1100 C CA . SER A 1 133 ? 5.799 6.790 20.380 1.00 68.56 133 SER A CA 1
ATOM 1101 C C . SER A 1 133 ? 4.442 6.114 20.631 1.00 68.56 133 SER A C 1
ATOM 1103 O O . SER A 1 133 ? 3.640 6.647 21.397 1.00 68.56 133 SER A O 1
ATOM 1105 N N . GLN A 1 134 ? 4.164 4.962 20.002 1.00 65.12 134 GLN A N 1
ATOM 1106 C CA . GLN A 1 134 ? 2.826 4.342 19.955 1.00 65.12 134 GLN A CA 1
ATOM 1107 C C . GLN A 1 134 ? 2.759 2.927 20.548 1.00 65.12 134 GLN A C 1
ATOM 1109 O O . GLN A 1 134 ? 1.805 2.183 20.300 1.00 65.12 134 GLN A O 1
ATOM 1114 N N . LEU A 1 135 ? 3.729 2.542 21.376 1.00 53.34 135 LEU A N 1
ATOM 1115 C CA . LEU A 1 135 ? 3.711 1.267 22.090 1.00 53.34 135 LEU A CA 1
ATOM 1116 C C . LEU A 1 135 ? 2.566 1.214 23.117 1.00 53.34 135 LEU A C 1
ATOM 1118 O O . LEU A 1 135 ? 2.768 1.543 24.279 1.00 53.34 135 LEU A O 1
ATOM 1122 N N . GLN A 1 136 ? 1.368 0.808 22.676 1.00 53.53 136 GLN A N 1
ATOM 1123 C CA . GLN A 1 136 ? 0.497 -0.221 23.270 1.00 53.53 136 GLN A CA 1
ATOM 1124 C C . GLN A 1 136 ? -0.825 -0.333 22.485 1.00 53.53 136 GLN A C 1
ATOM 1126 O O . GLN A 1 136 ? -1.629 0.591 22.452 1.00 53.53 136 GLN A O 1
ATOM 1131 N N . ASN A 1 137 ? -1.094 -1.528 21.943 1.00 66.12 137 ASN A N 1
ATOM 1132 C CA . ASN A 1 137 ? -2.424 -2.011 21.544 1.00 66.12 137 ASN A CA 1
ATOM 1133 C C . ASN A 1 137 ? -3.300 -1.033 20.727 1.00 66.12 137 ASN A C 1
ATOM 1135 O O . ASN A 1 137 ? -4.438 -0.747 21.108 1.00 66.12 137 ASN A O 1
ATOM 1139 N N . VAL A 1 138 ? -2.811 -0.605 19.559 1.00 75.88 138 VAL A N 1
ATOM 1140 C CA . VAL A 1 138 ? -3.536 0.274 18.615 1.00 75.88 138 VAL A CA 1
ATOM 1141 C C . VAL A 1 138 ? -4.950 -0.235 18.299 1.00 75.88 138 VAL A C 1
ATOM 1143 O O . VAL A 1 138 ? -5.865 0.561 18.118 1.00 75.88 138 VAL A O 1
ATOM 1146 N N . PHE A 1 139 ? -5.174 -1.552 18.295 1.00 74.81 139 PHE A N 1
ATOM 1147 C CA . PHE A 1 139 ? -6.488 -2.134 18.007 1.00 74.81 139 PHE A CA 1
ATOM 1148 C C . PHE A 1 139 ? -7.494 -2.035 19.162 1.00 74.81 139 PHE A C 1
ATOM 1150 O O . PHE A 1 139 ? -8.698 -2.025 18.916 1.00 74.81 139 PHE A O 1
ATOM 1157 N N . LYS A 1 140 ? -7.048 -1.898 20.421 1.00 76.69 140 LYS A N 1
ATOM 1158 C CA . LYS A 1 140 ? -7.960 -1.860 21.583 1.00 76.69 140 LYS A CA 1
ATOM 1159 C C . LYS A 1 140 ? -8.894 -0.657 21.572 1.00 76.69 140 LYS A C 1
ATOM 1161 O O . LYS A 1 140 ? -10.021 -0.772 22.037 1.00 76.69 140 LYS A O 1
ATOM 1166 N N . GLN A 1 141 ? -8.480 0.468 20.991 1.00 78.75 141 GLN A N 1
ATOM 1167 C CA . GLN A 1 141 ? -9.351 1.644 20.874 1.00 78.75 141 GLN A CA 1
ATOM 1168 C C . GLN A 1 141 ? -10.553 1.416 19.938 1.00 78.75 141 GLN A C 1
ATOM 1170 O O . GLN A 1 141 ? -11.572 2.105 20.053 1.00 78.75 141 GLN A O 1
ATOM 1175 N N . PHE A 1 142 ? -10.457 0.430 19.042 1.00 79.00 142 PHE A N 1
ATOM 1176 C CA . PHE A 1 142 ? -11.492 0.078 18.069 1.00 79.00 142 PHE A CA 1
ATOM 1177 C C . PHE A 1 142 ? -12.350 -1.116 18.503 1.00 79.00 142 PHE A C 1
ATOM 1179 O O . PHE A 1 142 ? -13.294 -1.470 17.796 1.00 79.00 142 PHE A O 1
ATOM 1186 N N . MET A 1 143 ? -12.060 -1.696 19.670 1.00 83.25 143 MET A N 1
ATOM 1187 C CA . MET A 1 143 ? -12.811 -2.808 20.244 1.00 83.25 143 MET A CA 1
ATOM 1188 C C . MET A 1 143 ? -13.785 -2.332 21.325 1.00 83.25 143 MET A C 1
ATOM 1190 O O . MET A 1 143 ? -13.565 -1.318 21.996 1.00 83.25 143 MET A O 1
ATOM 1194 N N . ASP A 1 144 ? -14.892 -3.049 21.470 1.00 84.31 144 ASP A N 1
ATOM 1195 C CA . ASP A 1 144 ? -15.815 -2.909 22.588 1.00 84.31 144 ASP A CA 1
ATOM 1196 C C . ASP A 1 144 ? -15.302 -3.651 23.843 1.00 84.31 144 ASP A C 1
ATOM 1198 O O . ASP A 1 144 ? -14.209 -4.223 23.870 1.00 84.31 144 ASP A O 1
ATOM 1202 N N . HIS A 1 145 ? -16.095 -3.635 24.916 1.00 83.00 145 HIS A N 1
ATOM 1203 C CA . HIS A 1 145 ? -15.757 -4.312 26.175 1.00 83.00 145 HIS A CA 1
ATOM 1204 C C . HIS A 1 145 ? -15.742 -5.845 26.035 1.00 83.00 145 HIS A C 1
ATOM 1206 O O . HIS A 1 145 ? -15.128 -6.527 26.852 1.00 83.00 145 HIS A O 1
ATOM 1212 N N . ASN A 1 146 ? -16.388 -6.371 24.992 1.00 82.31 146 ASN A N 1
ATOM 1213 C CA . ASN A 1 146 ? -16.485 -7.791 24.675 1.00 82.31 146 ASN A CA 1
ATOM 1214 C C . ASN A 1 146 ? -15.380 -8.246 23.705 1.00 82.31 146 ASN A C 1
ATOM 1216 O O . ASN A 1 146 ? -15.383 -9.406 23.306 1.00 82.31 146 ASN A O 1
ATOM 1220 N N . ARG A 1 147 ? -14.427 -7.359 23.365 1.00 78.56 147 ARG A N 1
ATOM 1221 C CA . ARG A 1 147 ? -13.344 -7.566 22.386 1.00 78.56 147 ARG A CA 1
ATOM 1222 C C . ARG A 1 147 ? -13.807 -7.687 20.928 1.00 78.56 147 ARG A C 1
ATOM 1224 O O . ARG A 1 147 ? -12.990 -8.034 20.089 1.00 78.56 147 ARG A O 1
ATOM 1231 N N . ASN A 1 148 ? -15.045 -7.315 20.614 1.00 84.81 148 ASN A N 1
ATOM 1232 C CA . ASN A 1 148 ? -15.524 -7.246 19.234 1.00 84.81 148 ASN A CA 1
ATOM 1233 C C . ASN A 1 148 ? -15.224 -5.868 18.628 1.00 84.81 148 ASN A C 1
ATOM 1235 O O . ASN A 1 148 ? -15.202 -4.850 19.329 1.00 84.81 148 ASN A O 1
ATOM 1239 N N . PHE A 1 149 ? -15.047 -5.799 17.308 1.00 84.06 149 PHE A N 1
ATOM 1240 C CA . PHE A 1 149 ? -14.906 -4.522 16.603 1.00 84.06 149 PHE A CA 1
ATOM 1241 C C . PHE A 1 149 ? -16.195 -3.688 16.680 1.00 84.06 149 PHE A C 1
ATOM 1243 O O . PHE A 1 149 ? -17.291 -4.177 16.410 1.00 84.06 149 PHE A O 1
ATOM 1250 N N . LYS A 1 150 ? -16.063 -2.402 17.035 1.00 82.94 150 LYS A N 1
ATOM 1251 C CA . LYS A 1 150 ? -17.205 -1.492 17.239 1.00 82.94 150 LYS A CA 1
ATOM 1252 C C . LYS A 1 150 ? -18.054 -1.333 15.974 1.00 82.94 150 LYS A C 1
ATOM 1254 O O . LYS A 1 150 ? -17.538 -0.949 14.926 1.00 82.94 150 LYS A O 1
ATOM 1259 N N . GLU A 1 151 ? -19.378 -1.441 16.111 1.00 76.12 151 GLU A N 1
ATOM 1260 C CA . GLU A 1 151 ? -20.330 -1.201 15.011 1.00 76.12 151 GLU A CA 1
ATOM 1261 C C . GLU A 1 151 ? -20.327 0.233 14.460 1.00 76.12 151 GLU A C 1
ATOM 1263 O O . GLU A 1 151 ? -20.753 0.497 13.339 1.00 76.12 151 GLU A O 1
ATOM 1268 N N . THR A 1 152 ? -19.804 1.202 15.203 1.00 74.94 152 THR A N 1
ATOM 1269 C CA . THR A 1 152 ? -19.668 2.572 14.693 1.00 74.94 152 THR A CA 1
ATOM 1270 C C . THR A 1 152 ? -18.576 2.698 13.629 1.00 74.94 152 THR A C 1
ATOM 1272 O O . THR A 1 152 ? -18.720 3.507 12.714 1.00 74.94 152 THR A O 1
ATOM 1275 N N . LEU A 1 153 ? -17.533 1.857 13.685 1.00 67.81 153 LEU A N 1
ATOM 1276 C CA . LEU A 1 153 ? -16.524 1.737 12.623 1.00 67.81 153 LEU A CA 1
ATOM 1277 C C . LEU A 1 153 ? -17.149 1.184 11.329 1.00 67.81 153 LEU A C 1
ATOM 1279 O O . LEU A 1 153 ? -16.722 1.503 10.224 1.00 67.81 153 LEU A O 1
ATOM 1283 N N . ILE A 1 154 ? -18.192 0.365 11.489 1.00 61.81 154 ILE A N 1
ATOM 1284 C CA . ILE A 1 154 ? -18.814 -0.461 10.453 1.00 61.81 154 ILE A CA 1
ATOM 1285 C C . ILE A 1 154 ? -19.630 0.363 9.449 1.00 61.81 154 ILE A C 1
ATOM 1287 O O . ILE A 1 154 ? -19.803 -0.090 8.319 1.00 61.81 154 ILE A O 1
ATOM 1291 N N . ASN A 1 155 ? -20.157 1.534 9.816 1.00 66.12 155 ASN A N 1
ATOM 1292 C CA . ASN A 1 155 ? -21.157 2.235 8.995 1.00 66.12 155 ASN A CA 1
ATOM 1293 C C . ASN A 1 155 ? -20.643 3.478 8.252 1.00 66.12 155 ASN A C 1
ATOM 1295 O O . ASN A 1 155 ? -21.246 3.842 7.246 1.00 66.12 155 ASN A O 1
ATOM 1299 N N . ASN A 1 156 ? -19.541 4.098 8.690 1.00 69.44 156 ASN A N 1
ATOM 1300 C CA . ASN A 1 156 ? -19.166 5.437 8.211 1.00 69.44 156 ASN A CA 1
ATOM 1301 C C . ASN A 1 156 ? -17.757 5.555 7.606 1.00 69.44 156 ASN A C 1
ATOM 1303 O O . ASN A 1 156 ? -17.491 6.562 6.955 1.00 69.44 156 ASN A O 1
ATOM 1307 N N . ASP A 1 157 ? -16.864 4.573 7.783 1.00 84.12 157 ASP A N 1
ATOM 1308 C CA . ASP A 1 157 ? -15.465 4.695 7.345 1.00 84.12 157 ASP A CA 1
ATOM 1309 C C . ASP A 1 157 ? -14.981 3.485 6.533 1.00 84.12 157 ASP A C 1
ATOM 1311 O O . ASP A 1 157 ? -14.313 2.574 7.025 1.00 84.12 157 ASP A O 1
ATOM 1315 N N . VAL A 1 158 ? -15.321 3.488 5.242 1.00 87.75 158 VAL A N 1
ATOM 1316 C CA . VAL A 1 158 ? -14.863 2.464 4.289 1.00 87.75 158 VAL A CA 1
ATOM 1317 C C . VAL A 1 158 ? -13.340 2.485 4.145 1.00 87.75 158 VAL A C 1
ATOM 1319 O O . VAL A 1 158 ? -12.728 1.429 4.001 1.00 87.75 158 VAL A O 1
ATOM 1322 N N . GLN A 1 159 ? -12.718 3.666 4.199 1.00 87.62 159 GLN A N 1
ATOM 1323 C CA . GLN A 1 159 ? -11.275 3.806 4.015 1.00 87.62 159 GLN A CA 1
ATOM 1324 C C . GLN A 1 159 ? -10.512 3.213 5.204 1.00 87.62 159 GLN A C 1
ATOM 1326 O O . GLN A 1 159 ? -9.536 2.482 5.012 1.00 87.62 159 GLN A O 1
ATOM 1331 N N . GLY A 1 160 ? -10.978 3.472 6.428 1.00 87.56 160 GLY A N 1
ATOM 1332 C CA . GLY A 1 160 ? -10.462 2.846 7.644 1.00 87.56 160 GLY A CA 1
ATOM 1333 C C . GLY A 1 160 ? -10.637 1.328 7.629 1.00 87.56 160 GLY A C 1
ATOM 1334 O O . GLY A 1 160 ? -9.699 0.599 7.953 1.00 87.56 160 GLY A O 1
ATOM 1335 N N . LEU A 1 161 ? -11.788 0.837 7.158 1.00 90.62 161 LEU A N 1
ATOM 1336 C CA . LEU A 1 161 ? -12.044 -0.598 7.015 1.00 90.62 161 LEU A CA 1
ATOM 1337 C C . LEU A 1 161 ? -11.111 -1.260 5.989 1.00 90.62 161 LEU A C 1
ATOM 1339 O O . LEU A 1 161 ? -10.564 -2.328 6.257 1.00 90.62 161 LEU A O 1
ATOM 1343 N N . LEU A 1 162 ? -10.891 -0.613 4.842 1.00 91.81 162 LEU A N 1
ATOM 1344 C CA . LEU A 1 162 ? -9.949 -1.072 3.820 1.00 91.81 162 LEU A CA 1
ATOM 1345 C C . LEU A 1 162 ? -8.505 -1.068 4.345 1.00 91.81 162 LEU A C 1
ATOM 1347 O O . LEU A 1 162 ? -7.746 -1.998 4.090 1.00 91.81 162 LEU A O 1
ATOM 1351 N N . SER A 1 163 ? -8.137 -0.052 5.126 1.00 90.88 163 SER A N 1
ATOM 1352 C CA . SER A 1 163 ? -6.809 0.042 5.741 1.00 90.88 163 SER A CA 1
ATOM 1353 C C . SER A 1 163 ? -6.587 -1.075 6.767 1.00 90.88 163 SER A C 1
ATOM 1355 O O . SER A 1 163 ? -5.527 -1.698 6.783 1.00 90.88 163 SER A O 1
ATOM 1357 N N . LEU A 1 164 ? -7.604 -1.379 7.583 1.00 90.75 164 LEU A N 1
ATOM 1358 C CA . LEU A 1 164 ? -7.577 -2.495 8.530 1.00 90.75 164 LEU A CA 1
ATOM 1359 C C . LEU A 1 164 ? -7.520 -3.851 7.811 1.00 90.75 164 LEU A C 1
ATOM 1361 O O . LEU A 1 164 ? -6.757 -4.723 8.224 1.00 90.75 164 LEU A O 1
ATOM 1365 N N . TYR A 1 165 ? -8.274 -4.010 6.720 1.00 93.88 165 TYR A N 1
ATOM 1366 C CA . TYR A 1 165 ? -8.213 -5.196 5.867 1.00 93.88 165 TYR A CA 1
ATOM 1367 C C . TYR A 1 165 ? -6.788 -5.430 5.350 1.00 93.88 165 TYR A C 1
ATOM 1369 O O . TYR A 1 165 ? -6.236 -6.511 5.548 1.00 93.88 165 TYR A O 1
ATOM 1377 N N . GLU A 1 166 ? -6.147 -4.417 4.764 1.00 94.19 166 GLU A N 1
ATOM 1378 C CA . GLU A 1 166 ? -4.776 -4.537 4.250 1.00 94.19 166 GLU A CA 1
ATOM 1379 C C . GLU A 1 166 ? -3.763 -4.841 5.362 1.00 94.19 166 GLU A C 1
ATOM 1381 O O . GLU A 1 166 ? -2.910 -5.720 5.205 1.00 94.19 166 GLU A O 1
ATOM 1386 N N . ALA A 1 167 ? -3.897 -4.181 6.517 1.00 91.56 167 ALA A N 1
ATOM 1387 C CA . ALA A 1 167 ? -3.061 -4.447 7.685 1.00 91.56 167 ALA A CA 1
ATOM 1388 C C . ALA A 1 167 ? -3.231 -5.883 8.204 1.00 91.56 167 ALA A C 1
ATOM 1390 O O . ALA A 1 167 ? -2.257 -6.506 8.622 1.00 91.56 167 ALA A O 1
ATOM 1391 N N . SER A 1 168 ? -4.438 -6.451 8.128 1.00 92.25 168 SER A N 1
ATOM 1392 C CA . SER A 1 168 ? -4.696 -7.810 8.613 1.00 92.25 168 SER A CA 1
ATOM 1393 C C . SER A 1 168 ? -3.981 -8.907 7.812 1.00 92.25 168 SER A C 1
ATOM 1395 O O . SER A 1 168 ? -3.703 -9.985 8.339 1.00 92.25 168 SER A O 1
ATOM 1397 N N . HIS A 1 169 ? -3.566 -8.618 6.571 1.00 93.44 169 HIS A N 1
ATOM 1398 C CA . HIS A 1 169 ? -2.714 -9.518 5.780 1.00 93.44 169 HIS A CA 1
ATOM 1399 C C . HIS A 1 169 ? -1.238 -9.521 6.215 1.00 93.44 169 HIS A C 1
ATOM 1401 O O . HIS A 1 169 ? -0.456 -10.294 5.661 1.00 93.44 169 HIS A O 1
ATOM 1407 N N . MET A 1 170 ? -0.852 -8.692 7.193 1.00 89.31 170 MET A N 1
ATOM 1408 C CA . MET A 1 170 ? 0.482 -8.681 7.819 1.00 89.31 170 MET A CA 1
ATOM 1409 C C . MET A 1 170 ? 0.568 -9.533 9.092 1.00 89.31 170 MET A C 1
ATOM 1411 O O . MET A 1 170 ? 1.621 -9.552 9.725 1.00 89.31 170 MET A O 1
ATOM 1415 N N . ARG A 1 171 ? -0.519 -10.216 9.468 1.00 88.88 171 ARG A N 1
ATOM 1416 C CA . ARG A 1 171 ? -0.596 -11.016 10.694 1.00 88.88 171 ARG A CA 1
ATOM 1417 C C . ARG A 1 171 ? 0.503 -12.071 10.803 1.00 88.88 171 ARG A C 1
ATOM 1419 O O . ARG A 1 171 ? 0.887 -12.701 9.812 1.00 88.88 171 ARG A O 1
ATOM 1426 N N . MET A 1 172 ? 0.909 -12.324 12.035 1.00 87.31 172 MET A N 1
ATOM 1427 C CA . MET A 1 172 ? 1.752 -13.441 12.439 1.00 87.31 172 MET A CA 1
ATOM 1428 C C . MET A 1 172 ? 0.902 -14.547 13.082 1.00 87.31 172 MET A C 1
ATOM 1430 O O . MET A 1 172 ? -0.293 -14.380 13.331 1.00 87.31 172 MET A O 1
ATOM 1434 N N . HIS A 1 173 ? 1.506 -15.713 13.321 1.00 84.75 173 HIS A N 1
ATOM 1435 C CA . HIS A 1 173 ? 0.846 -16.767 14.092 1.00 84.75 173 HIS A CA 1
ATOM 1436 C C . HIS A 1 173 ? 0.503 -16.266 15.503 1.00 84.75 173 HIS A C 1
ATOM 1438 O O . HIS A 1 173 ? 1.217 -15.432 16.056 1.00 84.75 173 HIS A O 1
ATOM 1444 N N . ASP A 1 174 ? -0.597 -16.779 16.056 1.00 84.31 174 ASP A N 1
ATOM 1445 C CA . ASP A 1 174 ? -1.095 -16.485 17.408 1.00 84.31 174 ASP A CA 1
ATOM 1446 C C . ASP A 1 174 ? -1.621 -15.048 17.634 1.00 84.31 174 ASP A C 1
ATOM 1448 O O . ASP A 1 174 ? -1.942 -14.661 18.758 1.00 84.31 174 ASP A O 1
ATOM 1452 N N . GLU A 1 175 ? -1.806 -14.258 16.569 1.00 85.62 175 GLU A N 1
ATOM 1453 C CA . GLU A 1 175 ? -2.440 -12.933 16.628 1.00 85.62 175 GLU A CA 1
ATOM 1454 C C . GLU A 1 175 ? -3.964 -13.005 16.400 1.00 85.62 175 GLU A C 1
ATOM 1456 O O . GLU A 1 175 ? -4.485 -12.544 15.382 1.00 85.62 175 GLU A O 1
ATOM 1461 N N . GLU A 1 176 ? -4.701 -13.557 17.373 1.00 88.31 176 GLU A N 1
ATOM 1462 C CA . GLU A 1 176 ? -6.166 -13.762 17.304 1.00 88.31 176 GLU A CA 1
ATOM 1463 C C . GLU A 1 176 ? -6.947 -12.501 16.892 1.00 88.31 176 GLU A C 1
ATOM 1465 O O . GLU A 1 176 ? -7.863 -12.568 16.078 1.00 88.31 176 GLU A O 1
ATOM 1470 N N . ILE A 1 177 ? -6.552 -11.331 17.410 1.00 87.56 177 ILE A N 1
ATOM 1471 C CA . ILE A 1 177 ? -7.220 -10.048 17.122 1.00 87.56 177 ILE A CA 1
ATOM 1472 C C . ILE A 1 177 ? -7.131 -9.704 15.630 1.00 87.56 177 ILE A C 1
ATOM 1474 O O . ILE A 1 177 ? -8.075 -9.165 15.055 1.00 87.56 177 ILE A O 1
ATOM 1478 N N . ILE A 1 178 ? -5.991 -9.989 14.997 1.00 88.31 178 ILE A N 1
ATOM 1479 C CA . ILE A 1 178 ? -5.763 -9.650 13.590 1.00 88.31 178 ILE A CA 1
ATOM 1480 C C . ILE A 1 178 ? -6.406 -10.706 12.677 1.00 88.31 178 ILE A C 1
ATOM 1482 O O . ILE A 1 178 ? -6.913 -10.364 11.607 1.00 88.31 178 ILE A O 1
ATOM 1486 N N . GLU A 1 179 ? -6.466 -11.970 13.110 1.00 90.25 179 GLU A N 1
ATOM 1487 C CA . GLU A 1 179 ? -7.277 -13.005 12.451 1.00 90.25 179 GLU A CA 1
ATOM 1488 C C . GLU A 1 179 ? -8.757 -12.597 12.398 1.00 90.25 179 GLU A C 1
ATOM 1490 O O . GLU A 1 179 ? -9.366 -12.596 11.326 1.00 90.25 179 GLU A O 1
ATOM 1495 N N . GLU A 1 180 ? -9.313 -12.176 13.535 1.00 89.50 180 GLU A N 1
ATOM 1496 C CA . GLU A 1 180 ? -10.693 -11.703 13.629 1.00 89.50 180 GLU A CA 1
ATOM 1497 C C . GLU A 1 180 ? -10.916 -10.441 12.784 1.00 89.50 180 GLU A C 1
ATOM 1499 O O . GLU A 1 180 ? -11.916 -10.345 12.068 1.00 89.50 180 GLU A O 1
ATOM 1504 N N . ALA A 1 181 ? -9.950 -9.513 12.778 1.00 90.44 181 ALA A N 1
ATOM 1505 C CA . ALA A 1 181 ? -9.992 -8.321 11.934 1.00 90.44 181 ALA A CA 1
ATOM 1506 C C . ALA A 1 181 ? -10.101 -8.672 10.445 1.00 90.44 181 ALA A C 1
ATOM 1508 O O . ALA A 1 181 ? -10.880 -8.042 9.723 1.00 90.44 181 ALA A O 1
ATOM 1509 N N . LEU A 1 182 ? -9.359 -9.682 9.972 1.00 93.00 182 LEU A N 1
ATOM 1510 C CA . LEU A 1 182 ? -9.433 -10.109 8.574 1.00 93.00 182 LEU A CA 1
ATOM 1511 C C . LEU A 1 182 ? -10.837 -10.616 8.230 1.00 93.00 182 LEU A C 1
ATOM 1513 O O . LEU A 1 182 ? -11.414 -10.193 7.227 1.00 93.00 182 LEU A O 1
ATOM 1517 N N . ILE A 1 183 ? -11.401 -11.495 9.063 1.00 92.81 183 ILE A N 1
ATOM 1518 C CA . ILE A 1 183 ? -12.739 -12.072 8.843 1.00 92.81 183 ILE A CA 1
ATOM 1519 C C . ILE A 1 183 ? -13.797 -10.963 8.833 1.00 92.81 183 ILE A C 1
ATOM 1521 O O . ILE A 1 183 ? -14.623 -10.874 7.916 1.00 92.81 183 ILE A O 1
ATOM 1525 N N . PHE A 1 184 ? -13.735 -10.088 9.835 1.00 91.25 184 PHE A N 1
ATOM 1526 C CA . PHE A 1 184 ? -14.643 -8.966 10.013 1.00 91.25 184 PHE A CA 1
ATOM 1527 C C . PHE A 1 184 ? -14.617 -8.001 8.822 1.00 91.25 184 PHE A C 1
ATOM 1529 O O . PHE A 1 184 ? -15.657 -7.703 8.227 1.00 91.25 184 PHE A O 1
ATOM 1536 N N . THR A 1 185 ? -13.425 -7.532 8.445 1.00 93.19 185 THR A N 1
ATOM 1537 C CA . THR A 1 185 ? -13.270 -6.560 7.357 1.00 93.19 185 THR A CA 1
ATOM 1538 C C . THR A 1 185 ? -13.653 -7.142 6.002 1.00 93.19 185 THR A C 1
ATOM 1540 O O . THR A 1 185 ? -14.340 -6.463 5.241 1.00 93.19 185 THR A O 1
ATOM 1543 N N . THR A 1 186 ? -13.300 -8.402 5.727 1.00 94.50 186 THR A N 1
ATOM 1544 C CA . THR A 1 186 ? -13.665 -9.096 4.479 1.00 94.50 186 THR A CA 1
ATOM 1545 C C . THR A 1 186 ? -15.181 -9.168 4.324 1.00 94.50 186 THR A C 1
ATOM 1547 O O . THR A 1 186 ? -15.730 -8.640 3.357 1.00 94.50 186 THR A O 1
ATOM 1550 N N . THR A 1 187 ? -15.868 -9.719 5.332 1.00 93.31 187 THR A N 1
ATOM 1551 C CA . THR A 1 187 ? -17.333 -9.866 5.333 1.00 93.31 187 THR A CA 1
ATOM 1552 C C . THR A 1 187 ? -18.020 -8.517 5.121 1.00 93.31 187 THR A C 1
ATOM 1554 O O . THR A 1 187 ? -18.992 -8.388 4.371 1.00 93.31 187 THR A O 1
ATOM 1557 N N . ARG A 1 188 ? -17.501 -7.473 5.776 1.00 90.31 188 ARG A N 1
ATOM 1558 C CA . ARG A 1 188 ? -18.105 -6.150 5.710 1.00 90.31 188 ARG A CA 1
ATOM 1559 C C . ARG A 1 188 ? -17.876 -5.470 4.363 1.00 90.31 188 ARG A C 1
ATOM 1561 O O . ARG A 1 188 ? -18.849 -4.970 3.795 1.00 90.31 188 ARG A O 1
ATOM 1568 N N . LEU A 1 189 ? -16.650 -5.474 3.840 1.00 92.44 189 LEU A N 1
ATOM 1569 C CA . LEU A 1 189 ? -16.337 -4.901 2.528 1.00 92.44 189 LEU A CA 1
ATOM 1570 C C . LEU A 1 189 ? -17.167 -5.568 1.424 1.00 92.44 189 LEU A C 1
ATOM 1572 O O . LEU A 1 189 ? -17.756 -4.862 0.606 1.00 92.44 189 LEU A O 1
ATOM 1576 N N . GLU A 1 190 ? -17.304 -6.897 1.456 1.00 92.75 190 GLU A N 1
ATOM 1577 C CA . GLU A 1 190 ? -18.152 -7.646 0.520 1.00 92.75 190 GLU A CA 1
ATOM 1578 C C . GLU A 1 190 ? -19.626 -7.230 0.612 1.00 92.75 190 GLU A C 1
ATOM 1580 O O . GLU A 1 190 ? -20.259 -6.964 -0.411 1.00 92.75 190 GLU A O 1
ATOM 1585 N N . SER A 1 191 ? -20.163 -7.087 1.830 1.00 91.19 191 SER A N 1
ATOM 1586 C CA . SER A 1 191 ? -21.555 -6.653 2.032 1.00 91.19 191 SER A CA 1
ATOM 1587 C C . SER A 1 191 ? -21.835 -5.231 1.523 1.00 91.19 191 SER A C 1
ATOM 1589 O O . SER A 1 191 ? -22.965 -4.918 1.149 1.00 91.19 191 SER A O 1
ATOM 1591 N N . MET A 1 192 ? -20.815 -4.365 1.491 1.00 88.62 192 MET A N 1
ATOM 1592 C CA . MET A 1 192 ? -20.926 -2.979 1.027 1.00 88.62 192 MET A CA 1
ATOM 1593 C C . MET A 1 192 ? -20.807 -2.837 -0.495 1.00 88.62 192 MET A C 1
ATOM 1595 O O . MET A 1 192 ? -21.266 -1.829 -1.038 1.00 88.62 192 MET A O 1
ATOM 1599 N N . LEU A 1 193 ? -20.238 -3.829 -1.197 1.00 89.00 193 LEU A N 1
ATOM 1600 C CA . LEU A 1 193 ? -20.000 -3.780 -2.647 1.00 89.00 193 LEU A CA 1
ATOM 1601 C C . LEU A 1 193 ? -21.211 -3.340 -3.496 1.00 89.00 193 LEU A C 1
ATOM 1603 O O . LEU A 1 193 ? -21.015 -2.550 -4.432 1.00 89.00 193 LEU A O 1
ATOM 1607 N N . PRO A 1 194 ? -22.450 -3.795 -3.209 1.00 87.62 194 PRO A N 1
ATOM 1608 C CA . PRO A 1 194 ? -23.636 -3.390 -3.965 1.00 87.62 194 PRO A CA 1
ATOM 1609 C C . PRO A 1 194 ? -24.001 -1.908 -3.805 1.00 87.62 194 PRO A C 1
ATOM 1611 O O . PRO A 1 194 ? -24.589 -1.329 -4.714 1.00 87.62 194 PRO A O 1
ATOM 1614 N N . ASN A 1 195 ? -23.630 -1.290 -2.680 1.00 85.25 195 ASN A N 1
ATOM 1615 C CA . ASN A 1 195 ? -24.078 0.048 -2.289 1.00 85.25 195 ASN A CA 1
ATOM 1616 C C . ASN A 1 195 ? -23.094 1.164 -2.678 1.00 85.25 195 ASN A C 1
ATOM 1618 O O . ASN A 1 195 ? -23.394 2.342 -2.481 1.00 85.25 195 ASN A O 1
ATOM 1622 N N . PHE A 1 196 ? -21.920 0.831 -3.226 1.00 82.19 196 PHE A N 1
ATOM 1623 C CA . PHE A 1 196 ? -20.961 1.845 -3.660 1.00 82.19 196 PHE A CA 1
ATOM 1624 C C . PHE A 1 196 ? -21.478 2.639 -4.860 1.00 82.19 196 PHE A C 1
ATOM 1626 O O . PHE A 1 196 ? -21.615 2.111 -5.964 1.00 82.19 196 PHE A O 1
ATOM 1633 N N . THR A 1 197 ? -21.674 3.938 -4.643 1.00 77.62 197 THR A N 1
ATOM 1634 C CA . THR A 1 197 ? -21.976 4.932 -5.681 1.00 77.62 197 THR A CA 1
ATOM 1635 C C . THR A 1 197 ? -20.714 5.467 -6.365 1.00 77.62 197 THR A C 1
ATOM 1637 O O . THR A 1 197 ? -20.766 5.861 -7.527 1.00 77.62 197 THR A O 1
ATOM 1640 N N . ASN A 1 198 ? -19.568 5.468 -5.671 1.00 73.94 198 ASN A N 1
ATOM 1641 C CA . ASN A 1 198 ? -18.288 5.939 -6.200 1.00 73.94 198 ASN A CA 1
ATOM 1642 C C . ASN A 1 198 ? -17.522 4.806 -6.902 1.00 73.94 198 ASN A C 1
ATOM 1644 O O . ASN A 1 198 ? -17.116 3.831 -6.267 1.00 73.94 198 ASN A O 1
ATOM 1648 N N . ASN A 1 199 ? -17.266 4.978 -8.201 1.00 80.81 199 ASN A N 1
ATOM 1649 C CA . ASN A 1 199 ? -16.556 3.991 -9.014 1.00 80.81 199 ASN A CA 1
ATOM 1650 C C . ASN A 1 199 ? -15.097 3.773 -8.577 1.00 80.81 199 ASN A C 1
ATOM 1652 O O . ASN A 1 199 ? -14.648 2.633 -8.595 1.00 80.81 199 ASN A O 1
ATOM 1656 N N . SER A 1 200 ? -14.364 4.811 -8.155 1.00 85.38 200 SER A N 1
ATOM 1657 C CA . SER A 1 200 ? -12.937 4.670 -7.808 1.00 85.38 200 SER A CA 1
ATOM 1658 C C . SER A 1 200 ? -12.746 3.864 -6.518 1.00 85.38 200 SER A C 1
ATOM 1660 O O . SER A 1 200 ? -12.036 2.859 -6.518 1.00 85.38 200 SER A O 1
ATOM 1662 N N . LEU A 1 201 ? -13.459 4.219 -5.440 1.00 85.94 201 LEU A N 1
ATOM 1663 C CA . LEU A 1 201 ? -13.399 3.470 -4.175 1.00 85.94 201 LEU A CA 1
ATOM 1664 C C . LEU A 1 201 ? -13.872 2.023 -4.345 1.00 85.94 201 LEU A C 1
ATOM 1666 O O . LEU A 1 201 ? -13.262 1.104 -3.805 1.00 85.94 201 LEU A O 1
ATOM 1670 N N . LYS A 1 202 ? -14.918 1.804 -5.150 1.00 89.25 202 LYS A N 1
ATOM 1671 C CA . LYS A 1 202 ? -15.396 0.457 -5.474 1.00 89.25 202 LYS A CA 1
ATOM 1672 C C . LYS A 1 202 ? -14.313 -0.386 -6.148 1.00 89.25 202 LYS A C 1
ATOM 1674 O O . LYS A 1 202 ? -14.129 -1.539 -5.773 1.00 89.25 202 LYS A O 1
ATOM 1679 N N . VAL A 1 203 ? -13.589 0.182 -7.116 1.00 89.00 203 VAL A N 1
ATOM 1680 C CA . VAL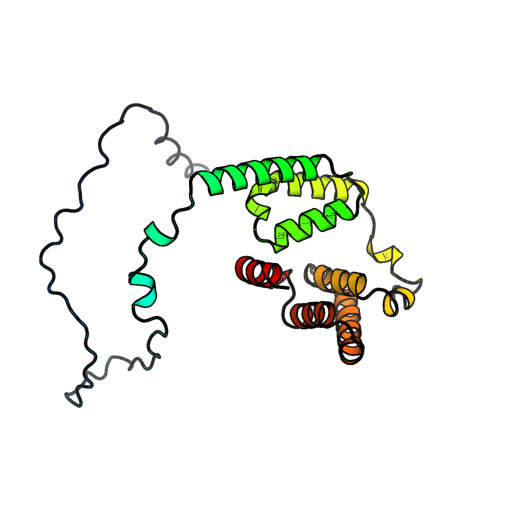 A 1 203 ? -12.475 -0.504 -7.790 1.00 89.00 203 VAL A CA 1
ATOM 1681 C C . VAL A 1 203 ? -11.359 -0.832 -6.801 1.00 89.00 203 VAL A C 1
ATOM 1683 O O . VAL A 1 203 ? -10.877 -1.961 -6.809 1.00 89.00 203 VAL A O 1
ATOM 1686 N N . GLN A 1 204 ? -10.993 0.099 -5.914 1.00 88.94 204 GLN A N 1
ATOM 1687 C CA . GLN A 1 204 ? -9.970 -0.150 -4.891 1.00 88.94 204 GLN A CA 1
ATOM 1688 C C . GLN A 1 204 ? -10.352 -1.313 -3.968 1.00 88.94 204 GLN A C 1
ATOM 1690 O O . GLN A 1 204 ? -9.537 -2.205 -3.745 1.00 88.94 204 GLN A O 1
ATOM 1695 N N . VAL A 1 205 ? -11.599 -1.344 -3.487 1.00 92.00 205 VAL A N 1
ATOM 1696 C CA . VAL A 1 205 ? -12.095 -2.429 -2.626 1.00 92.00 205 VAL A CA 1
ATOM 1697 C C . VAL A 1 205 ? -12.114 -3.767 -3.370 1.00 92.00 205 VAL A C 1
ATOM 1699 O O . VAL A 1 205 ? -11.649 -4.767 -2.829 1.00 92.00 205 VAL A O 1
ATOM 1702 N N . ILE A 1 206 ? -12.598 -3.801 -4.617 1.00 92.31 206 ILE A N 1
ATOM 1703 C CA . ILE A 1 206 ? -12.612 -5.027 -5.434 1.00 92.31 206 ILE A CA 1
ATOM 1704 C C . ILE A 1 206 ? -11.190 -5.552 -5.657 1.00 92.31 206 ILE A C 1
ATOM 1706 O O . ILE A 1 206 ? -10.945 -6.750 -5.509 1.00 92.31 206 ILE A O 1
ATOM 1710 N N . GLU A 1 207 ? -10.249 -4.675 -6.005 1.00 90.69 207 GLU A N 1
ATOM 1711 C CA . GLU A 1 207 ? -8.863 -5.074 -6.244 1.00 90.69 207 GLU A CA 1
ATOM 1712 C C . GLU A 1 207 ? -8.180 -5.557 -4.958 1.00 90.69 207 GLU A C 1
ATOM 1714 O O . GLU A 1 207 ? -7.493 -6.575 -5.006 1.00 90.69 207 GLU A O 1
ATOM 1719 N N . ALA A 1 208 ? -8.421 -4.910 -3.814 1.00 92.56 208 ALA A N 1
ATOM 1720 C CA . ALA A 1 208 ? -7.893 -5.341 -2.518 1.00 92.56 208 ALA A CA 1
ATOM 1721 C C . ALA A 1 208 ? -8.447 -6.709 -2.077 1.00 92.56 208 ALA A C 1
ATOM 1723 O O . ALA A 1 208 ? -7.695 -7.579 -1.625 1.00 92.56 208 ALA A O 1
ATOM 1724 N N . LEU A 1 209 ? -9.755 -6.939 -2.252 1.00 94.19 209 LEU A N 1
ATOM 1725 C CA . LEU A 1 209 ? -10.390 -8.235 -1.977 1.00 94.19 209 LEU A CA 1
ATOM 1726 C C . LEU A 1 209 ? -9.857 -9.336 -2.902 1.00 94.19 209 LEU A C 1
ATOM 1728 O O . LEU A 1 209 ? -9.644 -10.467 -2.470 1.00 94.19 209 LEU A O 1
ATOM 1732 N N . ARG A 1 210 ? -9.583 -9.004 -4.169 1.00 93.00 210 ARG A N 1
ATOM 1733 C CA . ARG A 1 210 ? -8.987 -9.938 -5.131 1.00 93.00 210 ARG A CA 1
ATOM 1734 C C . ARG A 1 210 ? -7.536 -10.268 -4.786 1.00 93.00 210 ARG A C 1
ATOM 1736 O O . ARG A 1 210 ? -7.141 -11.433 -4.849 1.00 93.00 210 ARG A O 1
ATOM 1743 N N . GLN A 1 211 ? -6.725 -9.252 -4.504 1.00 92.19 211 GLN A N 1
ATOM 1744 C CA . GLN A 1 211 ? -5.327 -9.426 -4.143 1.00 92.19 211 GLN A CA 1
ATOM 1745 C C . GLN A 1 211 ? -4.858 -8.291 -3.219 1.00 92.19 211 GLN A C 1
ATOM 1747 O O . GLN A 1 211 ? -4.603 -7.185 -3.695 1.00 92.19 211 GLN A O 1
ATOM 1752 N N . PRO A 1 212 ? -4.665 -8.581 -1.920 1.00 93.50 212 PRO A N 1
ATOM 1753 C CA . PRO A 1 212 ? -4.137 -7.616 -0.964 1.00 93.50 212 PRO A CA 1
ATOM 1754 C C . PRO A 1 212 ? -2.782 -7.076 -1.407 1.00 93.50 212 PRO A C 1
ATOM 1756 O O . PRO A 1 212 ? -1.983 -7.790 -2.037 1.00 93.50 212 PRO A O 1
ATOM 1759 N N . ILE A 1 213 ? -2.466 -5.849 -1.006 1.00 91.75 213 ILE A N 1
ATOM 1760 C CA . ILE A 1 213 ? -1.208 -5.176 -1.360 1.00 91.75 213 ILE A CA 1
ATOM 1761 C C . ILE A 1 213 ? -0.019 -6.027 -0.939 1.00 91.75 213 ILE A C 1
ATOM 1763 O O . ILE A 1 213 ? 0.908 -6.241 -1.721 1.00 91.75 213 ILE A O 1
ATOM 1767 N N . ARG A 1 214 ? -0.082 -6.605 0.265 1.00 91.25 214 ARG A N 1
ATOM 1768 C CA . ARG A 1 214 ? 0.997 -7.431 0.815 1.00 91.25 214 ARG A CA 1
ATOM 1769 C C . ARG A 1 214 ? 1.333 -8.660 -0.038 1.00 91.25 214 ARG A C 1
ATOM 1771 O O . ARG A 1 214 ? 2.466 -9.146 0.003 1.00 91.25 214 ARG A O 1
ATOM 1778 N N . LYS A 1 215 ? 0.354 -9.157 -0.800 1.00 91.81 215 LYS A N 1
ATOM 1779 C CA . LYS A 1 215 ? 0.459 -10.332 -1.681 1.00 91.81 215 LYS A CA 1
ATOM 1780 C C . LYS A 1 215 ? 0.647 -9.944 -3.151 1.00 91.81 215 LYS A C 1
ATOM 1782 O O . LYS A 1 215 ? 0.702 -10.826 -4.008 1.00 91.81 215 LYS A O 1
ATOM 1787 N N . THR A 1 216 ? 0.725 -8.649 -3.457 1.00 91.50 216 THR A N 1
ATOM 1788 C CA . THR A 1 216 ? 0.892 -8.124 -4.814 1.00 91.50 216 THR A CA 1
ATOM 1789 C C . THR A 1 216 ? 2.372 -7.930 -5.138 1.00 91.50 216 THR A C 1
ATOM 1791 O O . THR A 1 216 ? 3.150 -7.448 -4.318 1.00 91.50 216 THR A O 1
ATOM 1794 N N . VAL A 1 217 ? 2.781 -8.272 -6.364 1.00 92.00 217 VAL A N 1
ATOM 1795 C CA . VAL A 1 217 ? 4.143 -7.992 -6.843 1.00 92.00 217 VAL A CA 1
ATOM 1796 C C . VAL A 1 217 ? 4.341 -6.471 -6.927 1.00 92.00 217 VAL A C 1
ATOM 1798 O O . VAL A 1 217 ? 3.589 -5.828 -7.665 1.00 92.00 217 VAL A O 1
ATOM 1801 N N . PRO A 1 218 ? 5.363 -5.878 -6.274 1.00 91.06 218 PRO A N 1
ATOM 1802 C CA . PRO A 1 218 ? 5.486 -4.422 -6.149 1.00 91.06 218 PRO A CA 1
ATOM 1803 C C . PRO A 1 218 ? 5.436 -3.661 -7.478 1.00 91.06 218 PRO A C 1
ATOM 1805 O O . PRO A 1 218 ? 4.738 -2.661 -7.596 1.00 91.06 218 PRO A O 1
ATOM 1808 N N . ARG A 1 219 ? 6.107 -4.164 -8.524 1.00 91.62 219 ARG A N 1
ATOM 1809 C CA . ARG A 1 219 ? 6.097 -3.530 -9.857 1.00 91.62 219 ARG A CA 1
ATOM 1810 C C . ARG A 1 219 ? 4.724 -3.565 -10.535 1.00 91.62 219 ARG A C 1
ATOM 1812 O O . ARG A 1 219 ? 4.372 -2.620 -11.235 1.00 91.62 219 ARG A O 1
ATOM 1819 N N . VAL A 1 220 ? 3.950 -4.632 -10.329 1.00 91.81 220 VAL A N 1
ATOM 1820 C CA . VAL A 1 220 ? 2.580 -4.746 -10.854 1.00 91.81 220 VAL A CA 1
ATOM 1821 C C . VAL A 1 220 ? 1.646 -3.821 -10.078 1.00 91.81 220 VAL A C 1
ATOM 1823 O O . VAL A 1 220 ? 0.856 -3.108 -10.692 1.00 91.81 220 VAL A O 1
ATOM 1826 N N . GLY A 1 221 ? 1.779 -3.794 -8.748 1.00 90.50 221 GLY A N 1
ATOM 1827 C CA . GLY A 1 221 ? 1.032 -2.891 -7.873 1.00 90.50 221 GLY A CA 1
ATOM 1828 C C . GLY A 1 221 ? 1.267 -1.425 -8.230 1.00 90.50 221 GLY A C 1
ATOM 1829 O O . GLY A 1 221 ? 0.305 -0.699 -8.457 1.00 90.50 221 GLY A O 1
ATOM 1830 N N . ALA A 1 222 ? 2.528 -1.025 -8.404 1.00 93.19 222 ALA A N 1
ATOM 1831 C CA . ALA A 1 222 ? 2.891 0.336 -8.785 1.00 93.19 222 ALA A CA 1
ATOM 1832 C C . ALA A 1 222 ? 2.291 0.772 -10.116 1.00 93.19 222 ALA A C 1
ATOM 1834 O O . ALA A 1 222 ? 1.694 1.841 -10.202 1.00 93.19 222 ALA A O 1
ATOM 1835 N N . ARG A 1 223 ? 2.363 -0.088 -11.137 1.00 91.75 223 ARG A N 1
ATOM 1836 C CA . ARG A 1 223 ? 1.749 0.204 -12.436 1.00 91.75 223 ARG A CA 1
ATOM 1837 C C . ARG A 1 223 ? 0.233 0.379 -12.338 1.00 91.75 223 ARG A C 1
ATOM 1839 O O . ARG A 1 223 ? -0.324 1.203 -13.051 1.00 91.75 223 ARG A O 1
ATOM 1846 N N . LYS A 1 224 ? -0.451 -0.403 -11.501 1.00 88.31 224 LYS A N 1
ATOM 1847 C CA . LYS A 1 224 ? -1.892 -0.216 -11.276 1.00 88.31 224 LYS A CA 1
ATOM 1848 C C . LYS A 1 224 ? -2.159 1.098 -10.546 1.00 88.31 224 LYS A C 1
ATOM 1850 O O . LYS A 1 224 ? -3.026 1.850 -10.966 1.00 88.31 224 LYS A O 1
ATOM 1855 N N . TYR A 1 225 ? -1.384 1.385 -9.503 1.00 88.12 225 TYR A N 1
ATOM 1856 C CA . TYR A 1 225 ? -1.554 2.564 -8.660 1.00 88.12 225 TYR A CA 1
ATOM 1857 C C . TYR A 1 225 ? -1.397 3.885 -9.421 1.00 88.12 225 TYR A C 1
ATOM 1859 O O . TYR A 1 225 ? -2.143 4.818 -9.163 1.00 88.12 225 TYR A O 1
ATOM 1867 N N . THR A 1 226 ? -0.509 3.955 -10.418 1.00 87.50 226 THR A N 1
ATOM 1868 C CA . THR A 1 226 ? -0.374 5.150 -11.274 1.00 87.50 226 THR A CA 1
ATOM 1869 C C . THR A 1 226 ? -1.577 5.414 -12.189 1.00 87.50 226 THR A C 1
ATOM 1871 O O . THR A 1 226 ? -1.617 6.450 -12.848 1.00 87.50 226 THR A O 1
ATOM 1874 N N . HIS A 1 227 ? -2.517 4.473 -12.293 1.00 81.38 227 HIS A N 1
ATOM 1875 C CA . HIS A 1 227 ? -3.671 4.540 -13.194 1.00 81.38 227 HIS A CA 1
ATOM 1876 C C . HIS A 1 227 ? -5.028 4.411 -12.474 1.00 81.38 227 HIS A C 1
ATOM 1878 O O . HIS A 1 227 ? -6.052 4.357 -13.157 1.00 81.38 227 HIS A O 1
ATOM 1884 N N . LEU A 1 228 ? -5.032 4.317 -11.137 1.00 69.25 228 LEU A N 1
ATOM 1885 C CA . LEU A 1 228 ? -6.232 4.312 -10.284 1.00 69.25 228 LEU A CA 1
ATOM 1886 C C . LEU A 1 228 ? -6.715 5.737 -9.993 1.00 69.25 228 LEU A C 1
ATOM 1888 O O . LEU A 1 228 ? -7.951 5.898 -9.853 1.00 69.25 228 LEU A O 1
#

Organism: Solanum commersonii (NCBI:txid4109)

InterPro domains:
  IPR001906 Terpene synthase, N-terminal domain [PF01397] (136-209)
  IPR008930 Terpenoid cyclases/protein prenyltransferase alpha-alpha toroid [SSF48239] (57-225)
  IPR008949 Isoprenoid synthase domain superfamily [G3DSA:1.10.600.10] (57-97)
  IPR036965 Terpene synthase, N-terminal domain superfamily [G3DSA:1.50.10.130] (98-133)
  IPR036965 Terpene synthase, N-terminal domain superfamily [G3DSA:1.50.10.130] (136-228)
  IPR050148 Terpene synthase-like [PTHR31225] (49-226)

Radius of gyration: 28.15 Å; chains: 1; bounding box: 71×62×68 Å

Secondary structure (DSSP, 8-state):
---SSSSSSSSS--------------------------------PPPTTS----PPPPTTTTGGGG--GGGS---HHHHHHHHHHHHHHHHHHHHS-TT-HHHHHHHHHHHHTT-GGGSHHHHHHHHHHHHHH--S-TTGGGB-TTSPBPHHHHHH-HHHHHHHHHHHTTPPTT-HHHHHHHHHHHHHHHHHGGG---HHHHHHHHHHHHS-GGGS-HHHHHHHHTT-

Sequence (228 aa):
MSEAIISVAQIFSNPQSTIIGRRYYQSLRLWPKFRFRRTKLRNQAMDPSHHLADFEPTFWGDHFLSYTPQQTEISTQEKLEVDELKVIMRKTLVETPKSSTEKLVLIDTIQRLGVAYHFDNEIEISIQNIFDSQLQNVFKQFMDHNRNFKETLINNDVQGLLSLYEASHMRMHDEEIIEEALIFTTTRLESMLPNFTNNSLKVQVIEALRQPIRKTVPRVGARKYTHL

Foldseek 3Di:
DDDDPPDPPPDPDDPDDDDDDDDDPPDPDDDPPPPPPPDPDPDDDDDPPDDDDPDDDDPCPCVVVPDDCVVPPQDPVNVVVVVVVLVVLLVCLVPPDLPDPVNVVSQVLCQLLVNCVSPVVSSVVSVVSNCVVDPDDPCVVQADPVRHGDCVCLPDCLPVLLVLLLVLVVDDPPPVSSVNSNVVSLVSLVVCLVVDPDPVSSVVSVVCNVPRPVRDDSVVSSVVVVVD

pLDDT: mean 75.93, std 20.4, range [28.81, 95.06]